Protein 3FN2 (pdb70)

Radius of gyration: 17.05 Å; Cα contacts (8 Å, |Δi|>4): 261; chains: 2; bounding box: 32×46×46 Å

Secondary structure (DSSP, 8-state):
---HHHHHHHHH--HHHHHHHHHHTTTS-HHHHHHHHSSTTT-EEEEE-TTS-B-S---S-STTEEEEEEE-S--TT--EEEEEEE---HHHH-/---HHHHHHHHH--HHHHHHHHHHTTTS-HHHHHHHHTTTTT-EEEEE-TTS-B-S---GGGGGEEEEEEE-S-STT--EEEEEEE---HHHH-

Nearest PDB structures (foldseek):
  3fn2-assembly1_A  TM=1.011E+00  e=6.584E-16  [Clostridium] symbiosum ATCC 14940
  4jgq-assembly1_B  TM=5.340E-01  e=1.815E-01  Bacillus subtilis subsp. subtilis str. 168
  4jgr-assembly1_A  TM=5.485E-01  e=2.622E-01  Bacillus subtilis subsp. subtilis str. 168
  4jgp-assembly1_B  TM=5.233E-01  e=2.182E-01  Bacillus subtilis subsp. subtilis str. 168
  7myl-assembly2_C  TM=6.053E-01  e=2.869E+00  Klebsiella pneumoniae

Solvent-accessible surface area: 10473 Å² total

CATH classification: 3.30.2200.10

Foldseek 3Di:
DPVVVVVVVVVVVCVVLVVCCVPCVVPDDPVRSCVVCVFPPVKDKWKAFQVRHTPDDDDDDCPQKDFPDKDAPPDPRRIIITIIGGNVCVVVVD/DPVVVVVVVVVVVCCVLVVVCVPCVVPDDPCGNCVVCVFPPVKDKFKAFQVRRTPDDDDPCCVQKDFDDKDAPPDPRRIIITIITGVVCVVVVD

B-factor: mean 33.2, std 9.63, range [13.3, 139.7]

Structure (mmCIF, N/CA/C/O backbone):
data_3FN2
#
_entry.id   3FN2
#
_cell.length_a   107.252
_cell.length_b   107.252
_cell.length_c   49.710
_cell.angle_alpha   90.000
_cell.angle_beta   90.000
_cell.angle_gamma   120.000
#
_symmetry.space_group_name_H-M   'H 3'
#
loop_
_entity.id
_entity.type
_entity.pdbx_description
1 polymer 'Putative sensor histidine kinase domain'
2 non-polymer 'POTASSIUM ION'
3 non-polymer 'PHOSPHATE ION'
4 non-polymer 1,2-ETHANEDIOL
5 water water
#
loop_
_atom_site.group_PDB
_atom_site.id
_atom_site.type_symbol
_atom_site.label_atom_id
_atom_site.label_alt_id
_atom_site.label_comp_id
_atom_site.label_asym_id
_atom_site.label_entity_id
_atom_site.label_seq_id
_atom_site.pdbx_PDB_ins_code
_atom_site.Cartn_x
_atom_site.Cartn_y
_atom_site.Cartn_z
_atom_site.occupancy
_atom_site.B_iso_or_equiv
_atom_site.auth_seq_id
_atom_site.auth_comp_id
_atom_site.auth_asym_id
_atom_site.auth_atom_id
_atom_site.pdbx_PDB_model_num
ATOM 1 N N . TYR A 1 6 ? 19.772 -16.156 25.120 1.00 39.93 43 TYR A N 1
ATOM 2 C CA . TYR A 1 6 ? 18.624 -15.493 25.844 1.00 39.23 43 TYR A CA 1
ATOM 3 C C . TYR A 1 6 ? 18.529 -16.057 27.282 1.00 38.03 43 TYR A C 1
ATOM 4 O O . TYR A 1 6 ? 18.829 -17.261 27.506 1.00 39.37 43 TYR A O 1
ATOM 13 N N . THR A 1 7 ? 18.148 -15.181 28.221 1.00 34.57 44 THR A N 1
ATOM 14 C CA . THR A 1 7 ? 18.028 -15.423 29.659 1.00 31.97 44 THR A CA 1
ATOM 15 C C . THR A 1 7 ? 16.862 -14.576 30.172 1.00 30.85 44 THR A C 1
ATOM 16 O O . THR A 1 7 ? 16.378 -13.663 29.464 1.00 29.92 44 THR A O 1
ATOM 28 N N . GLN A 1 9 ? 17.359 -12.238 32.468 1.00 25.66 46 GLN A N 1
ATOM 29 C CA . GLN A 1 9 ? 17.953 -10.901 32.498 1.00 24.96 46 G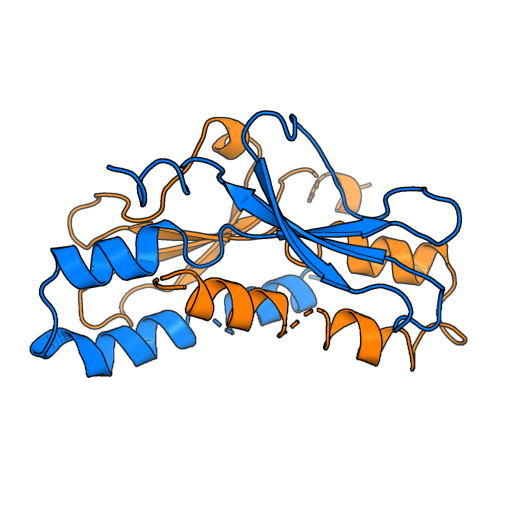LN A CA 1
ATOM 30 C C . GLN A 1 9 ? 17.764 -10.211 31.138 1.00 24.01 46 GLN A C 1
ATOM 31 O O . GLN A 1 9 ? 17.320 -9.082 31.033 1.00 24.14 46 GLN A O 1
ATOM 37 N N . ARG A 1 10 ? 18.068 -10.904 30.070 1.00 23.98 47 ARG A N 1
ATOM 38 C CA . ARG A 1 10 ? 17.878 -10.333 28.757 1.00 24.49 47 ARG A CA 1
ATOM 39 C C . ARG A 1 10 ? 16.433 -9.967 28.470 1.00 25.34 47 ARG A C 1
ATOM 40 O O . ARG A 1 10 ? 16.112 -8.896 27.870 1.00 25.41 47 ARG A O 1
ATOM 48 N N . ASP A 1 11 ? 15.534 -10.856 28.865 1.00 25.76 48 ASP A N 1
ATOM 49 C CA . ASP A 1 11 ? 14.121 -10.604 28.663 1.00 25.67 48 ASP A CA 1
ATOM 50 C C . ASP A 1 11 ? 13.677 -9.405 29.458 1.00 23.82 48 ASP A C 1
ATOM 51 O O . ASP A 1 11 ? 12.881 -8.613 28.976 1.00 22.72 48 ASP A O 1
ATOM 56 N N . ASN A 1 12 ? 14.126 -9.274 30.710 1.00 24.58 49 ASN A N 1
ATOM 57 C CA . ASN A 1 12 ? 13.825 -8.080 31.470 1.00 24.83 49 ASN A CA 1
ATOM 58 C C . ASN A 1 12 ? 14.324 -6.803 30.763 1.00 24.89 49 ASN A C 1
ATOM 59 O O . ASN A 1 12 ? 13.652 -5.776 30.775 1.00 26.05 49 ASN A O 1
ATOM 64 N N . GLN A 1 13 ? 15.534 -6.841 30.220 1.00 23.86 50 GLN A N 1
ATOM 65 C CA . GLN A 1 13 ? 16.104 -5.699 29.517 1.00 23.65 50 GLN A CA 1
ATOM 66 C C . GLN A 1 13 ? 15.223 -5.392 28.312 1.00 23.12 50 GLN A C 1
ATOM 67 O O . GLN A 1 13 ? 14.903 -4.224 28.025 1.00 23.46 50 GLN A O 1
ATOM 73 N N . LYS A 1 14 ? 14.812 -6.442 27.618 1.00 25.69 51 LYS A N 1
ATOM 74 C CA . LYS A 1 14 ? 13.946 -6.314 26.443 1.00 26.66 51 LYS A CA 1
ATOM 75 C C . LYS A 1 14 ? 12.622 -5.581 26.766 1.00 27.03 51 LYS A C 1
ATOM 76 O O . LYS A 1 14 ? 12.181 -4.722 26.006 1.00 26.03 51 LYS A O 1
ATOM 82 N N . THR A 1 15 ? 12.059 -5.886 27.940 1.00 27.02 52 THR A N 1
ATOM 83 C CA . THR A 1 15 ? 10.812 -5.277 28.407 1.00 27.74 52 THR A CA 1
ATOM 84 C C . THR A 1 15 ? 10.981 -3.791 28.663 1.00 27.20 52 THR A C 1
ATOM 85 O O . THR A 1 15 ? 10.153 -3.004 28.204 1.00 25.13 52 THR A O 1
ATOM 89 N N . LEU A 1 16 ? 12.057 -3.394 29.354 1.00 27.88 53 LEU A N 1
ATOM 90 C CA . LEU A 1 16 ? 12.375 -1.955 29.520 1.00 27.37 53 LEU A CA 1
ATOM 91 C C . LEU A 1 16 ? 12.615 -1.260 28.183 1.00 25.95 53 LEU A C 1
ATOM 92 O O . LEU A 1 16 ? 12.050 -0.205 27.888 1.00 26.53 53 LEU A O 1
ATOM 97 N N . ALA A 1 17 ? 13.418 -1.872 27.358 1.00 25.10 54 ALA A N 1
ATOM 98 C CA . ALA A 1 17 ? 13.634 -1.334 26.014 1.00 25.24 54 ALA A CA 1
ATOM 99 C C . ALA A 1 17 ? 12.344 -1.059 25.257 1.00 25.22 54 ALA A C 1
ATOM 100 O O . ALA A 1 17 ? 12.133 0.044 24.729 1.00 26.50 54 ALA A O 1
ATOM 102 N N . VAL A 1 18 ? 11.493 -2.059 25.132 1.00 26.73 55 VAL A N 1
ATOM 103 C CA . VAL A 1 18 ? 10.267 -1.944 24.338 1.00 27.80 55 VAL A CA 1
ATOM 104 C C . VAL A 1 18 ? 9.324 -0.852 24.929 1.00 28.53 55 VAL A C 1
ATOM 105 O O . VAL A 1 18 ? 8.774 -0.061 24.182 1.00 28.04 55 VAL A O 1
ATOM 109 N N . TYR A 1 19 ? 9.217 -0.786 26.255 1.00 27.87 56 TYR A N 1
ATOM 110 C CA . TYR A 1 19 ? 8.449 0.259 26.938 1.00 29.40 56 TYR A CA 1
ATOM 111 C C . TYR A 1 19 ? 8.885 1.645 26.465 1.00 28.00 56 TYR A C 1
ATOM 112 O O . TYR A 1 19 ? 8.041 2.452 26.097 1.00 27.52 56 TYR A O 1
ATOM 137 N N . PHE A 1 21 ? 10.822 2.388 23.696 1.00 26.28 58 PHE A N 1
ATOM 138 C CA . PHE A 1 21 ? 10.655 2.512 22.244 1.00 25.62 58 PHE A CA 1
ATOM 139 C C . PHE A 1 21 ? 9.209 2.898 21.933 1.00 26.64 58 PHE A C 1
ATOM 140 O O . PHE A 1 21 ? 8.928 3.793 21.144 1.00 25.52 58 PHE A O 1
ATOM 148 N N . GLU A 1 22 ? 8.276 2.222 22.585 1.00 27.52 59 GLU A N 1
ATOM 149 C CA . GLU A 1 22 ? 6.859 2.482 22.331 1.00 27.97 59 GLU A CA 1
ATOM 150 C C . GLU A 1 22 ? 6.455 3.888 22.808 1.00 26.58 59 GLU A C 1
ATOM 151 O O . GLU A 1 22 ? 5.671 4.570 22.178 1.00 25.53 59 GLU A O 1
ATOM 157 N N . GLU A 1 23 ? 6.970 4.302 23.952 1.00 26.97 60 GLU A N 1
ATOM 158 C CA . GLU A 1 23 ? 6.638 5.618 24.477 1.00 27.78 60 GLU A CA 1
ATOM 159 C C . GLU A 1 23 ? 7.146 6.703 23.537 1.00 26.29 60 GLU A C 1
ATOM 160 O O . GLU A 1 23 ? 6.409 7.613 23.161 1.00 26.57 60 GLU A O 1
ATOM 166 N N . ILE A 1 24 ? 8.385 6.573 23.094 1.00 24.85 61 ILE A N 1
ATOM 167 C CA . ILE A 1 24 ? 9.001 7.598 22.278 1.00 24.92 61 ILE A CA 1
ATOM 168 C C . ILE A 1 24 ? 8.218 7.708 20.972 1.00 24.15 61 ILE A C 1
ATOM 169 O O . ILE A 1 24 ? 7.850 8.793 20.556 1.00 23.51 61 ILE A O 1
ATOM 174 N N . ASN A 1 25 ? 7.961 6.571 20.337 1.00 24.21 62 ASN A N 1
ATOM 175 C CA . ASN A 1 25 ? 7.315 6.587 19.021 1.00 25.12 62 ASN A CA 1
ATOM 176 C C . ASN A 1 25 ? 5.878 7.106 19.078 1.00 25.26 62 ASN A C 1
ATOM 177 O O . ASN A 1 25 ? 5.440 7.816 18.182 1.00 23.98 62 ASN A O 1
ATOM 182 N N . ARG A 1 26 ? 5.163 6.771 20.144 1.00 25.83 63 ARG A N 1
ATOM 183 C CA . ARG A 1 26 ? 3.773 7.196 20.293 1.00 26.83 63 ARG A CA 1
ATOM 184 C C . ARG A 1 26 ? 3.723 8.718 20.492 1.00 26.61 63 ARG A C 1
ATOM 185 O O . ARG A 1 26 ? 2.929 9.405 19.884 1.00 26.89 63 ARG A O 1
ATOM 193 N N . ASP A 1 27 ? 4.554 9.225 21.381 1.00 26.40 64 ASP A N 1
ATOM 194 C CA . ASP A 1 27 ? 4.628 10.644 21.661 1.00 26.95 64 ASP A CA 1
ATOM 195 C C . ASP A 1 27 ? 4.963 11.453 20.417 1.00 27.25 64 ASP A C 1
ATOM 196 O O . ASP A 1 27 ? 4.354 12.496 20.135 1.00 25.57 64 ASP A O 1
ATOM 201 N N . VAL A 1 28 ? 5.967 10.990 19.694 1.00 27.44 65 VAL A N 1
ATOM 202 C CA . VAL A 1 28 ? 6.384 11.682 18.495 1.00 28.61 65 VAL A CA 1
ATOM 203 C C . VAL A 1 28 ? 5.242 11.680 17.508 1.00 29.48 65 VAL A C 1
ATOM 204 O O . VAL A 1 28 ? 5.003 12.687 16.845 1.00 29.34 65 VAL A O 1
ATOM 208 N N . GLU A 1 29 ?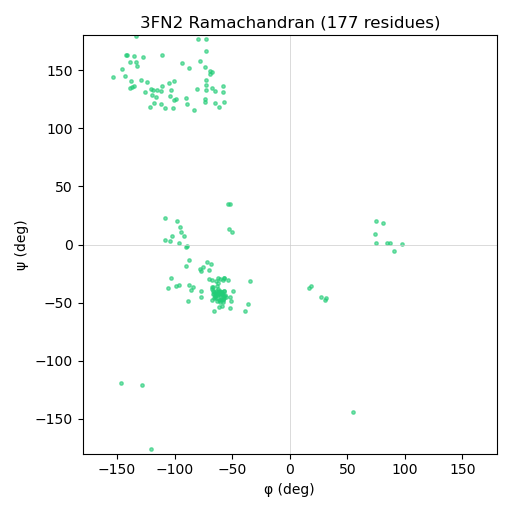 4.501 10.581 17.441 1.00 30.54 66 GLU A N 1
ATOM 209 C CA . GLU A 1 29 ? 3.374 10.544 16.518 1.00 32.57 66 GLU A CA 1
ATOM 210 C C . GLU A 1 29 ? 2.326 11.656 16.796 1.00 32.52 66 GLU A C 1
ATOM 211 O O . GLU A 1 29 ? 1.813 12.272 15.881 1.00 32.15 66 GLU A O 1
ATOM 217 N N . TYR A 1 30 ? 2.047 11.911 18.072 1.00 33.12 67 TYR A N 1
ATOM 218 C CA . TYR A 1 30 ? 1.092 12.934 18.491 1.00 33.57 67 TYR A CA 1
ATOM 219 C C . TYR A 1 30 ? 1.622 14.349 18.578 1.00 34.33 67 TYR A C 1
ATOM 220 O O . TYR A 1 30 ? 0.897 15.281 18.311 1.00 34.49 67 TYR A O 1
ATOM 229 N N . LEU A 1 31 ? 2.859 14.521 19.007 1.00 35.30 68 LEU A N 1
ATOM 230 C CA . LEU A 1 31 ? 3.390 15.858 19.219 1.00 36.41 68 LEU A CA 1
ATOM 231 C C . LEU A 1 31 ? 4.078 16.475 17.986 1.00 38.08 68 LEU A C 1
ATOM 232 O O . LEU A 1 31 ? 4.241 17.705 17.914 1.00 38.49 68 LEU A O 1
ATOM 237 N N . SER A 1 32 ? 4.444 15.621 17.028 1.00 39.37 69 SER A N 1
ATOM 238 C CA . SER A 1 32 ? 5.170 16.014 15.817 1.00 40.74 69 SER A CA 1
ATOM 239 C C . SER A 1 32 ? 4.698 17.344 15.245 1.00 41.39 69 SER A C 1
ATOM 240 O O . SER A 1 32 ? 5.489 18.283 15.084 1.00 42.08 69 SER A O 1
ATOM 243 N N . GLY A 1 33 ? 3.407 17.422 14.951 1.00 41.76 70 GLY A N 1
ATOM 244 C CA . GLY A 1 33 ? 2.836 18.634 14.383 1.00 42.60 70 GLY A CA 1
ATOM 245 C C . GLY A 1 33 ? 2.938 19.868 15.270 1.00 43.04 70 GLY A C 1
ATOM 246 O O . GLY A 1 33 ? 3.296 20.954 14.809 1.00 42.73 70 GLY A O 1
ATOM 247 N N . ARG A 1 34 ? 2.647 19.688 16.553 1.00 43.56 71 ARG A N 1
ATOM 248 C CA . ARG A 1 34 ? 2.431 20.808 17.457 1.00 44.09 71 ARG A CA 1
ATOM 249 C C . ARG A 1 34 ? 3.747 21.449 17.869 1.00 43.62 71 ARG A C 1
ATOM 250 O O . ARG A 1 34 ? 3.866 22.676 17.860 1.00 43.90 71 ARG A O 1
ATOM 258 N N . LEU A 1 35 ? 4.727 20.619 18.224 1.00 42.54 72 LEU A N 1
ATOM 259 C CA . LEU A 1 35 ? 6.021 21.103 18.699 1.00 41.80 72 LEU A CA 1
ATOM 260 C C . LEU A 1 35 ? 7.020 21.203 17.535 1.00 41.06 72 LEU A C 1
ATOM 261 O O . LEU A 1 35 ? 6.875 20.525 16.513 1.00 40.61 72 LEU A O 1
ATOM 266 N N . SER A 1 36 ? 8.028 22.055 17.689 1.00 40.30 73 SER A N 1
ATOM 267 C CA . SER A 1 36 ? 9.125 22.102 16.729 1.00 40.03 73 SER A CA 1
ATOM 268 C C . SER A 1 36 ? 10.086 20.935 16.987 1.00 40.45 73 SER A C 1
ATOM 269 O O . SER A 1 36 ? 10.140 20.362 18.095 1.00 38.11 73 SER A O 1
ATOM 272 N N . GLU A 1 37 ? 10.850 20.581 15.957 1.00 40.63 74 GLU A N 1
ATOM 273 C CA . GLU A 1 37 ? 11.871 19.544 16.108 1.00 41.02 74 GLU A CA 1
ATOM 274 C C . GLU A 1 37 ? 12.786 19.855 17.299 1.00 40.50 74 GLU A C 1
ATOM 275 O O . GLU A 1 37 ? 13.052 18.972 18.111 1.00 40.24 74 GLU A O 1
ATOM 281 N N . LYS A 1 38 ? 13.231 21.109 17.424 1.00 40.15 75 LYS A N 1
ATOM 282 C CA . LYS A 1 38 ? 14.091 21.481 18.556 1.00 39.87 75 LYS A CA 1
ATOM 283 C C . LYS A 1 38 ? 13.402 21.207 19.909 1.00 38.72 75 LYS A C 1
ATOM 284 O O . LYS A 1 38 ? 14.039 20.685 20.843 1.00 37.96 75 LYS A O 1
ATOM 290 N N . GLU A 1 39 ? 12.109 21.551 19.995 1.00 37.44 76 GLU A N 1
ATOM 291 C CA . GLU A 1 39 ? 11.315 21.300 21.204 1.00 36.91 76 GLU A CA 1
ATOM 292 C C . GLU A 1 39 ? 11.227 19.812 21.574 1.00 35.57 76 GLU A C 1
ATOM 293 O O . GLU A 1 39 ? 11.378 19.476 22.743 1.00 34.70 76 GLU A O 1
ATOM 299 N N . LEU A 1 40 ? 10.943 18.957 20.587 1.00 34.60 77 LEU A N 1
ATOM 300 C CA . LEU A 1 40 ? 10.913 17.504 20.784 1.00 34.95 77 LEU A CA 1
ATOM 301 C C . LEU A 1 40 ? 12.309 16.953 21.097 1.00 34.19 77 LEU A C 1
ATOM 302 O O . LEU A 1 40 ? 12.450 16.109 21.954 1.00 34.55 77 LEU A O 1
ATOM 307 N N . LYS A 1 41 ? 13.332 17.425 20.384 1.00 33.84 78 LYS A N 1
ATOM 308 C CA . LYS A 1 41 ? 14.694 17.024 20.687 1.00 33.77 78 LYS A CA 1
ATOM 309 C C . LYS A 1 41 ? 15.038 17.372 22.125 1.00 33.12 78 LYS A C 1
ATOM 310 O O . LYS A 1 41 ? 15.563 16.540 22.857 1.00 33.01 78 LYS A O 1
ATOM 316 N N . ASP A 1 42 ? 14.727 18.597 22.524 1.00 32.36 79 ASP A N 1
ATOM 317 C CA . ASP A 1 42 ? 14.954 19.041 23.898 1.00 32.74 79 ASP A CA 1
ATOM 318 C C . ASP A 1 42 ? 14.232 18.117 24.871 1.00 31.07 79 ASP A C 1
ATOM 319 O O . ASP A 1 42 ? 14.800 17.723 25.905 1.00 31.36 79 ASP A O 1
ATOM 324 N N . LYS A 1 43 ? 12.977 17.786 24.545 1.00 30.30 80 LYS A N 1
ATOM 325 C CA . LYS A 1 43 ? 12.159 16.897 25.395 1.00 29.28 80 LYS A CA 1
ATOM 326 C C . LYS A 1 43 ? 12.861 15.535 25.608 1.00 28.67 80 LYS A C 1
ATOM 327 O O . LYS A 1 43 ? 12.852 14.999 26.721 1.00 27.41 80 LYS A O 1
ATOM 333 N N . TYR A 1 44 ? 13.487 15.022 24.551 1.00 27.74 81 TYR A N 1
ATOM 334 C CA . TYR A 1 44 ? 14.086 13.666 24.566 1.00 27.80 81 TYR A CA 1
ATOM 335 C C . TYR A 1 44 ? 15.599 13.622 24.881 1.00 28.10 81 TYR A C 1
ATOM 336 O O . TYR A 1 44 ? 16.172 12.534 24.950 1.00 28.90 81 TYR A O 1
ATOM 345 N N . ARG A 1 45 ? 16.221 14.781 25.137 1.00 27.41 82 ARG A N 1
ATOM 346 C CA . ARG A 1 45 ? 17.662 14.845 25.375 1.00 27.63 82 ARG A CA 1
ATOM 347 C C . ARG A 1 45 ? 18.131 13.922 26.498 1.00 27.25 82 ARG A C 1
ATOM 348 O O . ARG A 1 45 ? 19.164 13.268 26.381 1.00 25.53 82 ARG A O 1
ATOM 356 N N . TYR A 1 46 ? 17.392 13.945 27.599 1.00 27.33 83 TYR A N 1
ATOM 357 C CA . TYR A 1 46 ? 17.718 13.138 28.738 1.00 27.94 83 TYR A CA 1
ATOM 358 C C . TYR A 1 46 ? 16.761 11.968 28.965 1.00 27.54 83 TYR A C 1
ATOM 359 O O . TYR A 1 46 ? 16.915 11.264 29.981 1.00 28.07 83 TYR A O 1
ATOM 368 N N . TYR A 1 47 ? 15.799 11.766 28.062 1.00 26.51 84 TYR A N 1
ATOM 369 C CA . TYR A 1 47 ? 14.771 10.765 28.261 1.00 26.96 84 TYR A CA 1
ATOM 370 C C . TYR A 1 47 ? 15.435 9.388 28.363 1.00 26.60 84 TYR A C 1
ATOM 371 O O . TYR A 1 47 ? 16.119 8.995 27.429 1.00 26.63 84 TYR A O 1
ATOM 380 N N . GLY A 1 48 ? 15.275 8.728 29.506 1.00 27.26 85 GLY A N 1
ATOM 381 C CA . GLY A 1 48 ? 15.798 7.335 29.735 1.00 27.99 85 GLY A CA 1
ATOM 382 C C . GLY A 1 48 ? 17.247 7.243 30.176 1.00 27.49 85 GLY A C 1
ATOM 383 O O . GLY A 1 48 ? 17.773 6.153 30.343 1.00 27.87 85 GLY A O 1
ATOM 384 N N . ARG A 1 49 ? 17.915 8.388 30.343 1.00 27.28 86 ARG A N 1
ATOM 385 C CA . ARG A 1 49 ? 19.252 8.410 30.860 1.00 27.86 86 ARG A CA 1
ATOM 386 C C . ARG A 1 49 ? 19.291 8.204 32.385 1.00 27.05 86 ARG A C 1
ATOM 387 O O . ARG A 1 49 ? 20.324 7.832 32.912 1.00 25.88 86 ARG A O 1
ATOM 395 N N . GLY A 1 50 ? 18.205 8.490 33.079 1.00 25.24 87 GLY A N 1
ATOM 396 C CA . GLY A 1 50 ? 18.195 8.239 34.525 1.00 25.54 87 GLY A CA 1
ATOM 397 C C . GLY A 1 50 ? 18.246 6.752 34.866 1.00 25.55 87 GLY A C 1
ATOM 398 O O . GLY A 1 50 ? 17.673 5.949 34.156 1.00 25.08 87 GLY A O 1
ATOM 399 N N . TYR A 1 51 ? 18.867 6.367 35.991 1.00 25.03 88 TYR A N 1
ATOM 400 C CA . TYR A 1 51 ? 18.973 4.975 36.316 1.00 24.34 88 TYR A CA 1
ATOM 401 C C . TYR A 1 51 ? 18.782 4.894 37.811 1.00 24.58 88 TYR A C 1
ATOM 402 O O . TYR A 1 51 ? 18.885 5.910 38.468 1.00 22.27 88 TYR A O 1
ATOM 411 N N . VAL A 1 52 ? 18.487 3.699 38.289 1.00 24.95 89 VAL A N 1
ATOM 412 C CA . VAL A 1 52 ? 18.321 3.455 39.714 1.00 26.77 89 VAL A CA 1
ATOM 413 C C . VAL A 1 52 ? 19.571 2.827 40.297 1.00 27.58 89 VAL A C 1
ATOM 414 O O . VAL A 1 52 ? 20.193 1.887 39.706 1.00 28.40 89 VAL A O 1
ATOM 418 N N . ARG A 1 53 ? 19.889 3.285 41.499 1.00 27.25 90 ARG A N 1
ATOM 419 C CA . ARG A 1 53 ? 20.853 2.672 42.281 1.00 27.87 90 ARG A CA 1
ATOM 420 C C . ARG A 1 53 ? 20.122 2.060 43.453 1.00 27.74 90 ARG A C 1
ATOM 421 O O . ARG A 1 53 ? 19.480 2.765 44.225 1.00 25.56 90 ARG A O 1
ATOM 429 N N . ILE A 1 54 ? 20.267 0.747 43.577 1.00 27.29 91 ILE A N 1
ATOM 430 C CA . ILE A 1 54 ? 19.638 -0.006 44.621 1.00 27.98 91 ILE A CA 1
ATOM 431 C C . ILE A 1 54 ? 20.681 -0.357 45.675 1.00 27.62 91 ILE A C 1
ATOM 432 O O . ILE A 1 54 ? 21.715 -0.949 45.358 1.00 26.66 91 ILE A O 1
ATOM 437 N N . THR A 1 55 ? 20.357 -0.034 46.921 1.00 28.23 92 THR A N 1
ATOM 438 C CA . THR A 1 55 ? 21.196 -0.302 48.086 1.00 30.55 92 THR A CA 1
ATOM 439 C C . THR A 1 55 ? 20.427 -1.184 49.053 1.00 30.95 92 THR A C 1
ATOM 440 O O . THR A 1 55 ? 19.260 -0.919 49.326 1.00 30.39 92 THR A O 1
ATOM 444 N N . ASP A 1 56 ? 21.062 -2.238 49.580 1.00 32.86 93 ASP A N 1
ATOM 445 C CA . ASP A 1 56 ? 20.352 -3.129 50.505 1.00 33.62 93 ASP A CA 1
ATOM 446 C C . ASP A 1 56 ? 20.335 -2.482 51.880 1.00 34.44 93 ASP A C 1
ATOM 447 O O . ASP A 1 56 ? 20.915 -1.423 52.050 1.00 33.90 93 ASP A O 1
ATOM 452 N N . LYS A 1 57 ? 19.675 -3.112 52.847 1.00 35.96 94 LYS A N 1
ATOM 453 C CA . LYS A 1 57 ? 19.479 -2.501 54.159 1.00 36.90 94 LYS A CA 1
ATOM 454 C C . LYS A 1 57 ? 20.771 -2.370 54.940 1.00 37.94 94 LYS A C 1
ATOM 455 O O . LYS A 1 57 ? 20.814 -1.648 55.954 1.00 38.23 94 LYS A O 1
ATOM 461 N N . ASP A 1 58 ? 21.801 -3.108 54.521 1.00 38.31 95 ASP A N 1
ATOM 462 C CA . ASP A 1 58 ? 23.112 -3.014 55.150 1.00 38.84 95 ASP A CA 1
ATOM 463 C C . ASP A 1 58 ? 24.058 -2.094 54.370 1.00 38.59 95 ASP A C 1
ATOM 464 O O . ASP A 1 58 ? 25.274 -2.167 54.528 1.00 39.01 95 ASP A O 1
ATOM 469 N N . GLY A 1 59 ? 23.500 -1.217 53.535 1.00 38.15 96 GLY A N 1
ATOM 470 C CA . GLY A 1 59 ? 24.306 -0.245 52.797 1.00 37.66 96 GLY A CA 1
ATOM 471 C C . GLY A 1 59 ? 25.132 -0.774 51.631 1.00 37.07 96 GLY A C 1
ATOM 472 O O . GLY A 1 59 ? 25.925 -0.028 51.042 1.00 36.87 96 GLY A O 1
ATOM 473 N N . GLN A 1 60 ? 24.927 -2.033 51.251 1.00 36.56 97 GLN A N 1
ATOM 474 C CA . GLN A 1 60 ? 25.687 -2.610 50.143 1.00 36.14 97 GLN A CA 1
ATOM 475 C C . GLN A 1 60 ? 24.951 -2.384 48.817 1.00 35.11 97 GLN A C 1
ATOM 476 O O . GLN A 1 60 ? 23.793 -2.741 48.694 1.00 34.23 97 GLN A O 1
ATOM 482 N N . VAL A 1 61 ? 25.625 -1.790 47.838 1.00 33.95 98 VAL A N 1
ATOM 483 C CA . VAL A 1 61 ? 24.996 -1.464 46.554 1.00 32.94 98 VAL A CA 1
ATOM 484 C C . VAL A 1 61 ? 24.765 -2.738 45.710 1.00 33.28 98 VAL A C 1
ATOM 485 O O . VAL A 1 61 ? 25.633 -3.587 45.583 1.00 32.83 98 VAL A O 1
ATOM 489 N N . ILE A 1 62 ? 23.565 -2.873 45.168 1.00 33.11 99 ILE A N 1
AT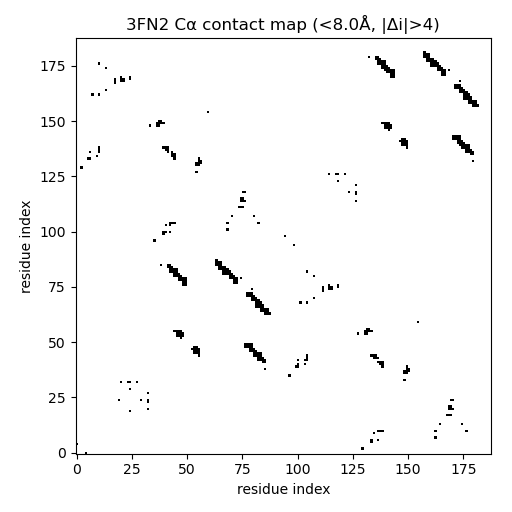OM 490 C CA . ILE A 1 62 ? 23.139 -4.069 44.435 1.00 32.90 99 ILE A CA 1
ATOM 491 C C . ILE A 1 62 ? 23.341 -3.830 42.947 1.00 32.80 99 ILE A C 1
ATOM 492 O O . ILE A 1 62 ? 23.713 -4.741 42.174 1.00 33.11 99 ILE A O 1
ATOM 497 N N . THR A 1 63 ? 23.121 -2.589 42.546 1.00 31.84 100 THR A N 1
ATOM 498 C CA . THR A 1 63 ? 23.189 -2.209 41.158 1.00 32.41 100 THR A CA 1
ATOM 499 C C . THR A 1 63 ? 24.655 -2.206 40.785 1.00 33.06 100 THR A C 1
ATOM 500 O O . THR A 1 63 ? 25.490 -1.747 41.561 1.00 31.85 100 THR A O 1
ATOM 504 N N . TYR A 1 64 ? 24.937 -2.665 39.569 1.00 32.89 101 TYR A N 1
ATOM 505 C CA . TYR A 1 64 ? 26.213 -2.462 38.986 1.00 33.97 101 TYR A CA 1
ATOM 506 C C . TYR A 1 64 ? 26.505 -0.947 38.919 1.00 35.17 101 TYR A C 1
ATOM 507 O O . TYR A 1 64 ? 25.682 -0.146 38.491 1.00 36.13 101 TYR A O 1
ATOM 516 N N . GLU A 1 65 ? 27.722 -0.599 39.284 1.00 36.84 102 GLU A N 1
ATOM 517 C CA . GLU A 1 65 ? 28.202 0.768 39.153 1.00 37.90 102 GLU A CA 1
ATOM 518 C C . GLU A 1 65 ? 29.639 0.700 38.656 1.00 37.64 102 GLU A C 1
ATOM 519 O O . GLU A 1 65 ? 30.436 -0.147 39.089 1.00 37.18 102 GLU A O 1
ATOM 525 N N . ASP A 1 66 ? 29.898 1.547 37.678 1.00 36.68 103 ASP A N 1
ATOM 526 C CA . ASP A 1 66 ? 31.220 1.801 37.190 1.00 36.73 103 ASP A CA 1
ATOM 527 C C . ASP A 1 66 ? 31.355 3.338 37.082 1.00 35.01 103 ASP A C 1
ATOM 528 O O . ASP A 1 66 ? 30.422 4.060 37.344 1.00 35.02 103 ASP A O 1
ATOM 533 N N . GLY A 1 67 ? 32.494 3.828 36.667 1.00 34.07 104 GLY A N 1
ATOM 534 C CA . GLY A 1 67 ? 32.693 5.275 36.614 1.00 32.71 104 GLY A CA 1
ATOM 535 C C . GLY A 1 67 ? 32.434 5.954 37.951 1.00 31.12 104 GLY A C 1
ATOM 536 O O . GLY A 1 67 ? 32.768 5.418 39.020 1.00 32.52 104 GLY A O 1
ATOM 537 N N . SER A 1 68 ? 31.874 7.150 37.902 1.00 28.78 105 SER A N 1
ATOM 538 C CA . SER A 1 68 ? 31.779 7.973 39.092 1.00 25.58 105 SER A CA 1
ATOM 539 C C . SER A 1 68 ? 30.428 8.633 39.112 1.00 23.69 105 SER A C 1
ATOM 540 O O . SER A 1 68 ? 29.784 8.759 38.104 1.00 24.23 105 SER A O 1
ATOM 543 N N . VAL A 1 69 ? 29.966 9.032 40.280 1.00 22.90 106 VAL A N 1
ATOM 544 C CA . VAL A 1 69 ? 28.793 9.884 40.387 1.00 21.74 106 VAL A CA 1
ATOM 545 C C . VAL A 1 69 ? 29.102 11.404 40.475 1.00 21.55 106 VAL A C 1
ATOM 546 O O . VAL A 1 69 ? 28.208 12.205 40.764 1.00 20.14 106 VAL A O 1
ATOM 550 N N . GLN A 1 70 ? 30.361 11.780 40.216 1.00 20.24 107 GLN A N 1
ATOM 551 C CA . GLN A 1 70 ? 30.816 13.158 40.072 1.00 21.71 107 GLN A CA 1
ATOM 552 C C . GLN A 1 70 ? 29.845 14.105 39.407 1.00 20.92 107 GLN A C 1
ATOM 553 O O . GLN A 1 70 ? 29.640 15.228 39.849 1.00 20.02 107 GLN A O 1
ATOM 559 N N . ASP A 1 71 ? 29.378 13.672 38.260 1.00 23.02 108 ASP A N 1
ATOM 560 C CA . ASP A 1 71 ? 28.515 14.474 37.410 1.00 24.54 108 ASP A CA 1
ATOM 561 C C . ASP A 1 71 ? 27.061 13.974 37.398 1.00 26.03 108 ASP A C 1
ATOM 562 O O . ASP A 1 71 ? 26.322 14.223 36.426 1.00 27.18 108 ASP A O 1
ATOM 567 N N . LYS A 1 72 ? 26.669 13.247 38.454 1.00 26.39 109 LYS A N 1
ATOM 568 C CA . LYS A 1 72 ? 25.273 12.765 38.626 1.00 25.67 109 LYS A CA 1
ATOM 569 C C . LYS A 1 72 ? 24.638 13.506 39.797 1.00 26.03 109 LYS A C 1
ATOM 570 O O . LYS A 1 72 ? 25.325 14.122 40.608 1.00 25.17 109 LYS A O 1
ATOM 576 N N . THR A 1 73 ? 23.314 13.454 39.871 1.00 25.76 110 THR A N 1
ATOM 577 C CA . THR A 1 73 ? 22.574 14.001 41.003 1.00 26.58 110 THR A CA 1
ATOM 578 C C . THR A 1 73 ? 21.395 13.055 41.247 1.00 26.37 110 THR A C 1
ATOM 579 O O . THR A 1 73 ? 20.869 12.464 40.284 1.00 25.39 110 THR A O 1
ATOM 583 N N . VAL A 1 74 ? 21.025 12.875 42.515 1.00 25.77 111 VAL A N 1
ATOM 584 C CA . VAL A 1 74 ? 19.913 12.020 42.902 1.00 26.18 111 VAL A CA 1
ATOM 585 C C . VAL A 1 74 ? 18.673 12.906 42.731 1.00 26.44 111 VAL A C 1
ATOM 586 O O . VAL A 1 74 ? 18.552 13.952 43.355 1.00 25.74 111 VAL A O 1
ATOM 590 N N . PHE A 1 75 ? 17.802 12.526 41.823 1.00 26.66 112 PHE A N 1
ATOM 591 C CA . PHE A 1 75 ? 16.588 13.264 41.540 1.00 27.83 112 PHE A CA 1
ATOM 592 C C . PHE A 1 75 ? 15.399 12.854 42.451 1.00 29.03 112 PHE A C 1
ATOM 593 O O . PHE A 1 75 ? 14.617 13.701 42.891 1.00 28.64 112 PHE A O 1
ATOM 601 N N . LEU A 1 76 ? 15.344 11.570 42.801 1.00 29.22 113 LEU A N 1
ATOM 602 C CA . LEU A 1 76 ? 14.243 10.977 43.568 1.00 29.16 113 LEU A CA 1
ATOM 603 C C . LEU A 1 76 ? 14.750 9.771 44.323 1.00 28.98 113 LEU A C 1
ATOM 604 O O . LEU A 1 76 ? 15.603 9.036 43.803 1.00 27.54 113 LEU A O 1
ATOM 609 N N . THR A 1 77 ? 14.215 9.567 45.525 1.00 29.01 114 THR A N 1
ATOM 610 C CA . THR A 1 77 ? 14.563 8.466 46.402 1.00 31.56 114 THR A CA 1
ATOM 611 C C . THR A 1 77 ? 13.292 7.736 46.878 1.00 32.75 114 THR A C 1
ATOM 612 O O . THR A 1 77 ? 12.260 8.351 47.111 1.00 33.79 114 THR A O 1
ATOM 616 N N . ASN A 1 78 ? 13.365 6.415 46.975 1.00 32.61 115 ASN A N 1
ATOM 617 C CA . ASN A 1 78 ? 12.334 5.635 47.626 1.00 33.23 115 ASN A CA 1
ATOM 618 C C . ASN A 1 78 ? 12.970 4.856 48.772 1.00 33.84 115 ASN A C 1
ATOM 619 O O . ASN A 1 78 ? 13.872 4.026 48.537 1.00 32.93 115 ASN A O 1
ATOM 624 N N . GLU A 1 79 ? 12.517 5.120 49.996 1.00 35.00 116 GLU A N 1
ATOM 625 C CA . GLU A 1 79 ? 12.958 4.354 51.179 1.00 36.44 116 GLU A CA 1
ATOM 626 C C . GLU A 1 79 ? 11.763 3.979 52.023 1.00 36.58 116 GLU A C 1
ATOM 627 O O . GLU A 1 79 ? 10.727 4.637 51.948 1.00 36.61 116 GLU A O 1
ATOM 633 N N . GLY A 1 80 ? 11.920 2.931 52.834 1.00 36.81 117 GLY A N 1
ATOM 634 C CA . GLY A 1 80 ? 10.859 2.470 53.739 1.00 37.00 117 GLY A CA 1
ATOM 635 C C . GLY A 1 80 ? 9.706 1.721 53.090 1.00 36.99 117 GLY A C 1
ATOM 636 O O . GLY A 1 80 ? 8.782 1.320 53.769 1.00 37.68 117 GLY A O 1
ATOM 637 N N . ALA A 1 81 ? 9.756 1.522 51.778 1.00 36.82 118 ALA A N 1
ATOM 638 C CA . ALA A 1 81 ? 8.681 0.866 51.047 1.00 36.74 118 ALA A CA 1
ATOM 639 C C . ALA A 1 81 ? 9.050 -0.581 50.696 1.00 36.50 118 ALA A C 1
ATOM 640 O O . ALA A 1 81 ? 8.180 -1.425 50.577 1.00 36.99 118 ALA A O 1
ATOM 642 N N . ASN A 1 82 ? 10.335 -0.861 50.524 1.00 35.65 119 ASN A N 1
ATOM 643 C CA . ASN A 1 82 ? 10.766 -2.146 49.999 1.00 35.29 119 ASN A CA 1
ATOM 644 C C . ASN A 1 82 ? 10.779 -3.226 51.068 1.00 34.80 119 ASN A C 1
ATOM 645 O O . ASN A 1 82 ? 11.272 -3.009 52.175 1.00 35.40 119 ASN A O 1
ATOM 650 N N . LYS A 1 83 ? 10.237 -4.391 50.737 1.00 34.42 120 LYS A N 1
ATOM 651 C CA . LYS A 1 83 ? 10.128 -5.507 51.688 1.00 34.28 120 LYS A CA 1
ATOM 652 C C . LYS A 1 83 ? 11.478 -6.002 52.234 1.00 33.59 120 LYS A C 1
ATOM 653 O O . LYS A 1 83 ? 11.542 -6.503 53.360 1.00 33.29 120 LYS A O 1
ATOM 659 N N . LEU A 1 84 ? 12.539 -5.879 51.442 1.00 32.22 121 LEU A N 1
ATOM 660 C CA . LEU A 1 84 ? 13.859 -6.312 51.856 1.00 32.38 121 LEU A CA 1
ATOM 661 C C . LEU A 1 84 ? 14.643 -5.211 52.581 1.00 31.76 121 LEU A C 1
ATOM 662 O O . LEU A 1 84 ? 15.736 -5.459 53.068 1.00 32.24 121 LEU A O 1
ATOM 667 N N . GLY A 1 85 ? 14.045 -4.029 52.707 1.00 30.61 122 GLY A N 1
ATOM 668 C CA . GLY A 1 85 ? 14.710 -2.879 53.274 1.00 29.72 122 GLY A CA 1
ATOM 669 C C . GLY A 1 85 ? 15.599 -2.193 52.265 1.00 29.04 122 GLY A C 1
ATOM 670 O O . GLY A 1 85 ? 16.482 -1.435 52.627 1.00 29.55 122 GLY A O 1
ATOM 671 N N . TRP A 1 86 ? 15.386 -2.456 50.981 1.00 27.46 123 TRP A N 1
ATOM 672 C CA . TRP A 1 86 ? 16.189 -1.788 49.994 1.00 26.50 123 TRP A CA 1
ATOM 673 C C . TRP A 1 86 ? 15.873 -0.295 49.912 1.00 26.11 123 TRP A C 1
ATOM 674 O O . TRP A 1 86 ? 14.734 0.128 50.093 1.00 24.55 123 TRP A O 1
ATOM 685 N N . LYS A 1 87 ? 16.907 0.497 49.617 1.00 26.25 124 LYS A N 1
ATOM 686 C CA . LYS A 1 87 ? 16.737 1.895 49.288 1.00 26.39 124 LYS A CA 1
ATOM 687 C C . LYS A 1 87 ? 16.931 2.020 47.806 1.00 25.88 124 LYS A C 1
ATOM 688 O O . LYS A 1 87 ? 17.864 1.443 47.249 1.00 26.82 124 LYS A O 1
ATOM 694 N N . LEU A 1 88 ? 16.101 2.825 47.182 1.00 25.86 125 LEU A N 1
ATOM 695 C CA . LEU A 1 88 ? 16.190 3.075 45.762 1.00 25.36 125 LEU A CA 1
ATOM 696 C C . LEU A 1 88 ? 16.432 4.549 45.480 1.00 26.40 125 LEU A C 1
ATOM 697 O O . LEU A 1 88 ? 15.707 5.429 46.010 1.00 24.78 125 LEU A O 1
ATOM 702 N N . GLU A 1 89 ? 17.455 4.838 44.661 1.00 25.84 126 GLU A N 1
ATOM 703 C CA . GLU A 1 89 ? 17.737 6.218 44.259 1.00 26.34 126 GLU A CA 1
ATOM 704 C C . GLU A 1 89 ? 17.742 6.310 42.748 1.00 26.14 126 GLU A C 1
ATOM 705 O O . GLU A 1 89 ? 18.231 5.439 42.086 1.00 27.31 126 GLU A O 1
ATOM 711 N N . PHE A 1 90 ? 17.187 7.379 42.227 1.00 25.18 127 PHE A N 1
ATOM 712 C CA . PHE A 1 90 ? 17.124 7.605 40.802 1.00 24.36 127 PHE A CA 1
ATOM 713 C C . PHE A 1 90 ? 18.114 8.733 40.490 1.00 24.80 127 PHE A C 1
ATOM 714 O O . PHE A 1 90 ? 17.948 9.871 40.967 1.00 25.71 127 PHE A O 1
ATOM 722 N N . LEU A 1 91 ? 19.129 8.420 39.682 1.00 24.72 128 LEU A N 1
ATOM 723 C CA . LEU A 1 91 ? 20.257 9.333 39.386 1.00 25.40 128 LEU A CA 1
ATOM 724 C C . LEU A 1 91 ? 20.179 9.796 37.947 1.00 26.00 128 LEU A C 1
ATOM 725 O O . LEU A 1 91 ? 19.926 9.013 37.058 1.00 25.55 128 LEU A O 1
ATOM 730 N N . ILE A 1 92 ? 20.409 11.068 37.733 1.00 26.48 129 ILE A N 1
ATOM 731 C CA . ILE A 1 92 ? 20.389 11.646 36.405 1.00 27.90 129 ILE A CA 1
ATOM 732 C C . ILE A 1 92 ? 21.610 12.559 36.259 1.00 27.99 129 ILE A C 1
ATOM 733 O O . ILE A 1 92 ? 22.220 12.970 37.252 1.00 26.80 129 ILE A O 1
ATOM 738 N N . ASP A 1 93 ? 21.938 12.869 35.012 1.00 28.47 130 ASP A N 1
ATOM 739 C CA . ASP A 1 93 ? 23.001 13.799 34.670 1.00 29.93 130 ASP A CA 1
ATOM 740 C C . ASP A 1 93 ? 22.778 15.169 35.303 1.00 29.63 130 ASP A C 1
ATOM 741 O O . ASP A 1 93 ? 21.732 15.814 35.143 1.00 29.18 130 ASP A O 1
ATOM 746 N N . GLU A 1 94 ? 23.759 15.608 36.087 1.00 29.06 131 GLU A N 1
ATOM 747 C CA . GLU A 1 94 ? 23.743 16.971 36.623 1.00 29.05 131 GLU A CA 1
ATOM 748 C C . GLU A 1 94 ? 23.661 18.007 35.483 1.00 27.91 131 GLU A C 1
ATOM 749 O O . GLU A 1 94 ? 23.097 19.083 35.665 1.00 27.15 131 GLU A O 1
ATOM 755 N N . LYS A 1 95 ? 24.194 17.660 34.307 1.00 28.21 132 LYS A N 1
ATOM 756 C CA . LYS A 1 95 ? 24.135 18.535 33.120 1.00 29.19 132 LYS A CA 1
ATOM 757 C C . LYS A 1 95 ? 22.698 18.977 32.806 1.00 29.13 132 LYS A C 1
ATOM 758 O O . LYS A 1 95 ? 22.470 20.094 32.405 1.00 28.66 132 LYS A O 1
ATOM 772 N N . PHE A 1 97 ? 20.290 19.620 34.857 1.00 32.07 134 PHE A N 1
ATOM 773 C CA . PHE A 1 97 ? 19.961 20.715 35.783 1.00 33.67 134 PHE A CA 1
ATOM 774 C C . PHE A 1 97 ? 20.746 21.962 35.495 1.00 35.00 134 PHE A C 1
ATOM 775 O O . PHE A 1 97 ? 20.207 23.079 35.596 1.00 35.45 134 PHE A O 1
ATOM 783 N N . GLU A 1 98 ? 22.008 21.776 35.115 1.00 35.81 135 GLU A N 1
ATOM 784 C CA . GLU A 1 98 ? 22.865 22.897 34.718 1.00 36.68 135 GLU A CA 1
ATOM 785 C C . GLU A 1 98 ? 22.258 23.615 33.509 1.00 36.65 135 GLU A C 1
ATOM 786 O O . GLU A 1 98 ? 22.189 24.851 33.477 1.00 35.77 135 GLU A O 1
ATOM 792 N N . GLU A 1 99 ? 21.792 22.836 32.534 1.00 36.87 136 GLU A N 1
ATOM 793 C CA . GLU A 1 99 ? 21.177 23.407 31.331 1.00 37.71 136 GLU A CA 1
ATOM 794 C C . GLU A 1 99 ? 19.829 24.106 31.590 1.00 38.42 136 GLU A C 1
ATOM 795 O O . GLU A 1 99 ? 19.501 25.083 30.893 1.00 38.97 136 GLU A O 1
ATOM 801 N N . GLU A 1 100 ? 19.071 23.644 32.593 1.00 39.49 137 GLU A N 1
ATOM 802 C CA . GLU A 1 100 ? 17.825 24.323 33.020 1.00 40.84 137 GLU A CA 1
ATOM 803 C C . GLU A 1 100 ? 18.112 25.736 33.556 1.00 42.01 137 GLU A C 1
ATOM 804 O O . GLU A 1 100 ? 17.320 26.648 33.341 1.00 41.89 137 GLU A O 1
ATOM 810 N N . ILE A 1 101 ? 19.244 25.911 34.234 1.00 43.18 138 ILE A N 1
ATOM 811 C CA . ILE A 1 101 ? 19.686 27.239 34.688 1.00 44.48 138 ILE A CA 1
ATOM 812 C C . ILE A 1 101 ? 19.920 28.180 33.480 1.00 45.28 138 ILE A C 1
ATOM 813 O O . ILE A 1 101 ? 19.327 29.261 33.387 1.00 45.39 138 ILE A O 1
ATOM 818 N N . LEU A 1 102 ? 20.746 27.721 32.542 1.00 46.24 139 LEU A N 1
ATOM 819 C CA . LEU A 1 102 ? 20.996 28.425 31.281 1.00 46.94 139 LEU A CA 1
ATOM 820 C C . LEU A 1 102 ? 19.730 28.412 30.397 1.00 47.46 139 LEU A C 1
ATOM 821 O O . LEU A 1 102 ?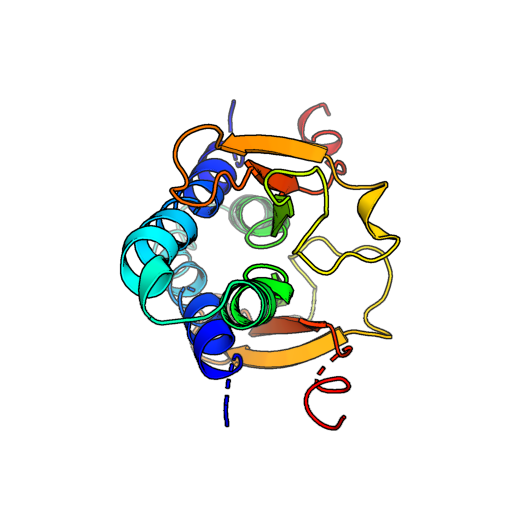 19.160 29.472 30.086 1.00 48.23 139 LEU A O 1
ATOM 826 N N . TYR B 1 6 ? 9.764 23.211 39.152 1.00 36.68 43 TYR B N 1
ATOM 827 C CA . TYR B 1 6 ? 9.321 21.963 38.466 1.00 36.35 43 TYR B CA 1
ATOM 828 C C . TYR B 1 6 ? 9.070 22.305 36.988 1.00 35.24 43 TYR B C 1
ATOM 829 O O . TYR B 1 6 ? 8.527 23.365 36.679 1.00 36.92 43 TYR B O 1
ATOM 838 N N . THR B 1 7 ? 9.552 21.449 36.086 1.00 33.21 44 THR B N 1
ATOM 839 C CA . THR B 1 7 ? 9.437 21.648 34.639 1.00 31.03 44 THR B CA 1
ATOM 840 C C . THR B 1 7 ? 8.853 20.368 34.039 1.00 30.02 44 THR B C 1
ATOM 841 O O . THR B 1 7 ? 8.809 19.361 34.711 1.00 28.28 44 THR B O 1
ATOM 853 N N . GLN B 1 9 ? 10.329 18.484 31.704 1.00 27.07 46 GLN B N 1
ATOM 854 C CA . GLN B 1 9 ? 11.459 17.538 31.719 1.00 26.99 46 GLN B CA 1
ATOM 855 C C . GLN B 1 9 ? 11.568 16.835 33.063 1.00 25.82 46 GLN B C 1
ATOM 856 O O . GLN B 1 9 ? 11.725 15.625 33.137 1.00 25.90 46 GLN B O 1
ATOM 862 N N . ARG B 1 10 ? 11.470 17.584 34.137 1.00 26.26 47 ARG B N 1
ATOM 863 C CA . ARG B 1 10 ? 11.542 16.962 35.474 1.00 27.12 47 ARG B CA 1
ATOM 864 C C . ARG B 1 10 ? 10.372 16.019 35.787 1.00 26.63 47 ARG B C 1
ATOM 865 O O . ARG B 1 10 ? 10.542 14.927 36.373 1.00 27.16 47 ARG B O 1
ATOM 873 N N . ASP B 1 11 ? 9.178 16.442 35.396 1.00 26.40 48 ASP B N 1
ATOM 874 C CA . ASP B 1 11 ? 8.025 15.603 35.583 1.00 26.41 48 ASP B CA 1
ATOM 875 C C . ASP B 1 11 ? 8.174 14.351 34.755 1.00 25.40 48 ASP B C 1
ATOM 876 O O . ASP B 1 11 ? 7.811 13.294 35.224 1.00 25.52 48 ASP B O 1
ATOM 881 N N . ASN B 1 12 ? 8.682 14.441 33.524 1.00 25.87 49 ASN B N 1
ATOM 882 C CA . ASN B 1 12 ? 8.887 13.249 32.738 1.00 26.50 49 ASN B CA 1
ATOM 883 C C . ASN B 1 12 ? 9.889 12.289 33.416 1.00 27.21 49 ASN B C 1
ATOM 884 O O . ASN B 1 12 ? 9.705 11.080 33.391 1.00 29.35 49 ASN B O 1
ATOM 889 N N . GLN B 1 13 ? 10.968 12.817 33.972 1.00 27.59 50 GLN B N 1
ATOM 890 C CA . GLN B 1 13 ? 11.948 11.986 34.682 1.00 28.12 50 GLN B CA 1
ATOM 891 C C . GLN B 1 13 ? 11.292 11.302 35.864 1.00 28.05 50 GLN B C 1
ATOM 892 O O . GLN B 1 13 ? 11.513 10.120 36.148 1.00 26.77 50 GLN B O 1
ATOM 898 N N . LYS B 1 14 ? 10.456 12.055 36.545 1.00 29.77 51 LYS B N 1
ATOM 899 C CA . LYS B 1 14 ? 9.711 11.561 37.690 1.00 30.18 51 LYS B CA 1
ATOM 900 C C . LYS B 1 14 ? 8.889 10.333 37.311 1.00 31.12 51 LYS B C 1
ATOM 901 O O . LYS B 1 14 ? 8.879 9.327 38.055 1.00 29.68 51 LYS B O 1
ATOM 907 N N . THR B 1 15 ? 8.241 10.398 36.134 1.00 31.00 52 THR B N 1
ATOM 908 C CA . THR B 1 15 ? 7.405 9.301 35.642 1.00 32.01 52 THR B CA 1
ATOM 909 C C . THR B 1 15 ? 8.231 8.041 35.382 1.00 31.57 52 THR B C 1
ATOM 910 O O . THR B 1 15 ? 7.791 6.958 35.715 1.00 29.45 52 THR B O 1
ATOM 914 N N . LEU B 1 16 ? 9.431 8.172 34.790 1.00 31.40 53 LEU B N 1
ATOM 915 C CA . LEU B 1 16 ? 10.308 7.007 34.629 1.00 30.64 53 LEU B CA 1
ATOM 916 C C . LEU B 1 16 ? 10.765 6.462 35.975 1.00 29.90 53 LEU B C 1
ATOM 917 O O . LEU B 1 16 ? 10.774 5.247 36.227 1.00 30.38 53 LEU B O 1
ATOM 922 N N . ALA B 1 17 ? 11.162 7.356 36.839 1.00 28.15 54 ALA B N 1
ATOM 923 C CA . ALA B 1 17 ? 11.682 6.943 38.150 1.00 28.22 54 ALA B CA 1
ATOM 924 C C . ALA B 1 17 ? 10.620 6.157 38.871 1.00 27.75 54 ALA B C 1
ATOM 925 O O . ALA B 1 17 ? 10.865 5.032 39.342 1.00 28.11 54 ALA B O 1
ATOM 927 N N . VAL B 1 18 ? 9.435 6.736 38.976 1.00 28.46 55 VAL B N 1
ATOM 928 C CA . VAL B 1 18 ? 8.324 6.081 39.671 1.00 29.30 55 VAL B CA 1
ATOM 929 C C . VAL B 1 18 ? 7.935 4.721 39.046 1.00 28.87 55 VAL B C 1
ATOM 930 O O . VAL B 1 18 ? 7.716 3.762 39.782 1.00 29.34 55 VAL B O 1
ATOM 934 N N . TYR B 1 19 ? 7.909 4.613 37.726 1.00 28.59 56 TYR B N 1
ATOM 935 C CA . TYR B 1 19 ? 7.714 3.333 37.067 1.00 29.56 56 TYR B CA 1
ATOM 936 C C . TYR B 1 19 ? 8.666 2.255 37.618 1.00 28.70 56 TYR B C 1
ATOM 937 O O . TYR B 1 19 ? 8.233 1.163 37.992 1.00 27.61 56 TYR B O 1
ATOM 962 N N . PHE B 1 21 ? 10.715 2.366 40.418 1.00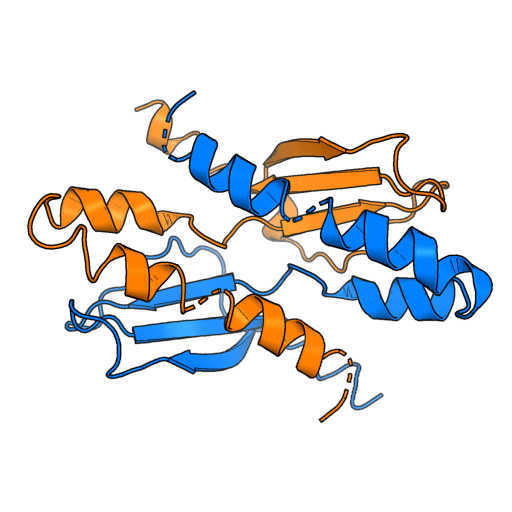 26.10 58 PHE B N 1
ATOM 963 C CA . PHE B 1 21 ? 10.553 2.173 41.860 1.00 27.03 58 PHE B CA 1
ATOM 964 C C . PHE B 1 21 ? 9.419 1.195 42.207 1.00 27.22 58 PHE B C 1
ATOM 965 O O . PHE B 1 21 ? 9.579 0.286 42.996 1.00 27.38 58 PHE B O 1
ATOM 973 N N A GLU B 1 22 ? 8.268 1.417 41.588 0.50 27.30 59 GLU B N 1
ATOM 974 N N B GLU B 1 22 ? 8.254 1.428 41.609 0.50 27.51 59 GLU B N 1
ATOM 975 C CA A GLU B 1 22 ? 7.084 0.628 41.854 0.50 27.20 59 GLU B CA 1
ATOM 976 C CA B GLU B 1 22 ? 7.083 0.598 41.848 0.50 27.63 59 GLU B CA 1
ATOM 977 C C A GLU B 1 22 ? 7.228 -0.829 41.363 0.50 27.08 59 GLU B C 1
ATOM 978 C C B GLU B 1 22 ? 7.279 -0.848 41.389 0.50 27.30 59 GLU B C 1
ATOM 979 O O A GLU B 1 22 ? 6.795 -1.748 42.038 0.50 26.65 59 GLU B O 1
ATOM 980 O O B GLU B 1 22 ? 6.912 -1.777 42.092 0.50 26.96 59 GLU B O 1
ATOM 991 N N . GLU B 1 23 ? 7.845 -1.017 40.202 1.00 27.05 60 GLU B N 1
ATOM 992 C CA . GLU B 1 23 ? 8.143 -2.340 39.689 1.00 28.76 60 GLU B CA 1
ATOM 993 C C . GLU B 1 23 ? 9.099 -3.091 40.612 1.00 27.81 60 GLU B C 1
ATOM 994 O O . GLU B 1 23 ? 8.853 -4.246 40.967 1.00 27.77 60 GLU B O 1
ATOM 1000 N N . ILE B 1 24 ? 10.176 -2.433 41.031 1.00 25.38 61 ILE B N 1
ATOM 1001 C CA . ILE B 1 24 ? 11.162 -3.070 41.884 1.00 26.35 61 ILE B CA 1
ATOM 1002 C C . ILE B 1 24 ? 10.508 -3.485 43.198 1.00 25.94 61 ILE B C 1
ATOM 1003 O O . ILE B 1 24 ? 10.652 -4.617 43.626 1.00 27.81 61 ILE B O 1
ATOM 1008 N N . ASN B 1 25 ? 9.764 -2.575 43.812 1.00 26.82 62 ASN B N 1
ATOM 1009 C CA . ASN B 1 25 ? 9.126 -2.869 45.104 1.00 27.92 62 ASN B CA 1
ATOM 1010 C C . ASN B 1 25 ? 8.029 -3.928 45.023 1.00 28.73 62 ASN B C 1
ATOM 1011 O O . ASN B 1 25 ? 7.921 -4.775 45.927 1.00 28.23 62 ASN B O 1
ATOM 1016 N N . ARG B 1 26 ? 7.253 -3.901 43.940 1.00 28.98 63 ARG B N 1
ATOM 1017 C CA . ARG B 1 26 ? 6.186 -4.889 43.743 1.00 31.13 63 ARG B CA 1
ATOM 1018 C C . ARG B 1 26 ? 6.784 -6.295 43.572 1.00 30.12 63 ARG B C 1
ATOM 1019 O O . ARG B 1 26 ? 6.312 -7.259 44.185 1.00 30.43 63 ARG B O 1
ATOM 1027 N N . ASP B 1 27 ? 7.839 -6.385 42.772 1.00 29.93 64 ASP B N 1
ATOM 1028 C CA . ASP B 1 27 ? 8.531 -7.637 42.495 1.00 30.83 64 ASP B CA 1
ATOM 1029 C C . ASP B 1 27 ? 9.085 -8.225 43.796 1.00 30.51 64 ASP B C 1
ATOM 1030 O O . ASP B 1 27 ? 8.865 -9.404 44.083 1.00 30.71 64 ASP B O 1
ATOM 1035 N N . VAL B 1 28 ? 9.784 -7.412 44.570 1.00 29.47 65 VAL B N 1
ATOM 1036 C CA . VAL B 1 28 ? 10.390 -7.865 45.804 1.00 30.47 65 VAL B CA 1
ATOM 1037 C C . VAL B 1 28 ? 9.328 -8.373 46.784 1.00 31.15 65 VAL B C 1
ATOM 1038 O O . VAL B 1 28 ? 9.556 -9.354 47.465 1.00 30.99 65 VAL B O 1
ATOM 1042 N N A GLU B 1 29 ? 8.190 -7.690 46.847 0.50 31.53 66 GLU B N 1
ATOM 1043 N N B GLU B 1 29 ? 8.188 -7.690 46.850 0.50 31.73 66 GLU B N 1
ATOM 1044 C CA A GLU B 1 29 ? 7.083 -8.109 47.698 0.50 32.32 66 GLU B CA 1
ATOM 1045 C CA B GLU B 1 29 ? 7.075 -8.117 47.696 0.50 32.68 66 GLU B CA 1
ATOM 1046 C C A GLU B 1 29 ? 6.716 -9.590 47.448 0.50 32.93 66 GLU B C 1
ATOM 1047 C C B GLU B 1 29 ? 6.729 -9.599 47.450 0.50 33.13 66 GLU B C 1
ATOM 1048 O O A GLU B 1 29 ? 6.435 -10.340 48.389 0.50 32.54 66 GLU B O 1
ATOM 1049 O O B GLU B 1 29 ? 6.477 -10.358 48.392 0.50 32.69 66 GLU B O 1
ATOM 1060 N N . TYR B 1 30 ? 6.778 -10.011 46.184 1.00 33.51 67 TYR B N 1
ATOM 1061 C CA . TYR B 1 30 ? 6.500 -11.395 45.793 1.00 34.41 67 TYR B CA 1
ATOM 1062 C C . TYR B 1 30 ? 7.680 -12.368 45.785 1.00 35.88 67 TYR B C 1
ATOM 1063 O O . TYR B 1 30 ? 7.550 -13.516 46.191 1.00 35.31 67 TYR B O 1
ATOM 1072 N N . LEU B 1 31 ? 8.821 -11.950 45.276 1.00 37.33 68 LEU B N 1
ATOM 1073 C CA . LEU B 1 31 ? 9.894 -12.916 45.057 1.00 38.78 68 LEU B CA 1
ATOM 1074 C C . LEU B 1 31 ? 10.848 -13.168 46.251 1.00 40.54 68 LEU B C 1
ATOM 1075 O O . LEU B 1 31 ? 11.588 -14.162 46.238 1.00 40.86 68 LEU B O 1
ATOM 1080 N N . SER B 1 32 ? 10.817 -12.314 47.285 1.00 42.33 69 SER B N 1
ATOM 1081 C CA . SER B 1 32 ? 11.852 -12.373 48.354 1.00 43.20 69 SER B CA 1
ATOM 1082 C C . SER B 1 32 ? 11.923 -13.751 49.036 1.00 44.03 69 SER B C 1
ATOM 1083 O O . SER B 1 32 ? 13.014 -14.315 49.203 1.00 44.31 69 SER B O 1
ATOM 1086 N N . GLY B 1 33 ? 10.769 -14.304 49.389 1.00 44.69 70 GLY B N 1
ATOM 1087 C CA . GLY B 1 33 ? 10.719 -15.659 49.940 1.00 45.29 70 GLY B CA 1
ATOM 1088 C C . GLY B 1 33 ? 11.170 -16.764 48.992 1.00 45.76 70 GLY B C 1
ATOM 1089 O O . GLY B 1 33 ? 11.730 -17.765 49.430 1.00 45.59 70 GLY B O 1
ATOM 1090 N N . ARG B 1 34 ? 10.942 -16.579 47.696 1.00 46.37 71 ARG B N 1
ATOM 1091 C CA . ARG B 1 34 ? 11.104 -17.649 46.715 1.00 47.15 71 ARG B CA 1
ATOM 1092 C C . ARG B 1 34 ? 12.520 -17.737 46.163 1.00 47.07 71 ARG B C 1
ATOM 1093 O O . ARG B 1 34 ? 13.121 -18.817 46.116 1.00 47.67 71 ARG B O 1
ATOM 1101 N N . LEU B 1 35 ? 13.054 -16.597 45.757 1.00 46.74 72 LEU B N 1
ATOM 1102 C CA . LEU B 1 35 ? 14.410 -16.526 45.247 1.00 46.39 72 LEU B CA 1
ATOM 1103 C C . LEU B 1 35 ? 15.336 -16.316 46.427 1.00 46.35 72 LEU B C 1
ATOM 1104 O O . LEU B 1 35 ? 14.929 -15.748 47.450 1.00 45.94 72 LEU B O 1
ATOM 1109 N N . SER B 1 36 ? 16.576 -16.780 46.289 1.00 46.41 73 SER B N 1
ATOM 1110 C CA . SER B 1 36 ? 17.628 -16.453 47.257 1.00 46.40 73 SER B CA 1
ATOM 1111 C C . SER B 1 36 ? 18.069 -14.997 47.101 1.00 46.41 73 SER B C 1
ATOM 1112 O O . SER B 1 36 ? 17.733 -14.315 46.101 1.00 46.02 73 SER B O 1
ATOM 1115 N N . GLU B 1 37 ? 18.809 -14.509 48.098 1.00 46.05 74 GLU B N 1
ATOM 1116 C CA . GLU B 1 37 ? 19.363 -13.151 48.028 1.00 45.56 74 GLU B CA 1
ATOM 1117 C C . GLU B 1 37 ? 20.232 -13.017 46.786 1.00 44.83 74 GLU B C 1
ATOM 1118 O O . GLU B 1 37 ? 20.064 -12.085 46.014 1.00 45.54 74 GLU B O 1
ATOM 1120 N N . LYS B 1 38 ? 21.147 -13.963 46.576 1.00 44.18 75 LYS B N 1
ATOM 1121 C CA . LYS B 1 38 ? 21.944 -13.975 45.339 1.00 43.70 75 LYS B CA 1
ATOM 1122 C C . LYS B 1 38 ? 21.058 -13.845 44.087 1.00 42.49 75 LYS B C 1
ATOM 1123 O O . LYS B 1 38 ? 21.430 -13.147 43.133 1.00 41.91 75 LYS B O 1
ATOM 1129 N N . GLU B 1 39 ? 19.903 -14.526 44.106 1.00 40.87 76 GLU B N 1
ATOM 1130 C CA . GLU B 1 39 ? 18.978 -14.563 42.956 1.00 39.32 76 GLU B CA 1
ATOM 1131 C C . GLU B 1 39 ? 18.357 -13.200 42.649 1.00 37.50 76 GLU B C 1
ATOM 1132 O O . GLU B 1 39 ? 18.476 -12.717 41.529 1.00 35.51 76 GLU B O 1
ATOM 1134 N N . LEU B 1 40 ? 17.680 -12.625 43.639 1.00 36.18 77 LEU B N 1
ATOM 1135 C CA . LEU B 1 40 ? 17.055 -11.321 43.495 1.00 36.27 77 LEU B CA 1
ATOM 1136 C C . LEU B 1 40 ? 18.066 -10.216 43.227 1.00 34.95 77 LEU B C 1
ATOM 1137 O O . LEU B 1 40 ? 17.738 -9.263 42.554 1.00 33.88 77 LEU B O 1
ATOM 1142 N N . LYS B 1 41 ? 19.276 -10.325 43.787 1.00 34.44 78 LYS B N 1
ATOM 1143 C CA . LYS B 1 41 ? 20.259 -9.261 43.627 1.00 33.92 78 LYS B CA 1
ATOM 1144 C C . LYS B 1 41 ? 20.850 -9.383 42.238 1.00 32.91 78 LYS B C 1
ATOM 1145 O O . LYS B 1 41 ? 21.077 -8.386 41.569 1.00 30.76 78 LYS B O 1
ATOM 1151 N N . ASP B 1 42 ? 21.086 -10.619 41.811 1.00 31.72 79 ASP B N 1
ATOM 1152 C CA . ASP B 1 42 ? 21.500 -10.859 40.436 1.00 31.72 79 ASP B CA 1
ATOM 1153 C C . ASP B 1 42 ? 20.429 -10.362 39.473 1.00 30.08 79 ASP B C 1
ATOM 1154 O O . ASP B 1 42 ? 20.773 -9.797 38.461 1.00 31.02 79 ASP B O 1
ATOM 1159 N N . LYS B 1 43 ? 19.142 -10.554 39.776 1.00 29.36 80 LYS B N 1
ATOM 1160 C CA . LYS B 1 43 ? 18.076 -10.061 38.890 1.00 28.17 80 LYS B CA 1
ATOM 1161 C C . LYS B 1 43 ? 18.118 -8.523 38.703 1.00 26.94 80 LYS B C 1
ATOM 1162 O O . LYS B 1 43 ? 17.899 -8.009 37.601 1.00 26.11 80 LYS B O 1
ATOM 1168 N N . TYR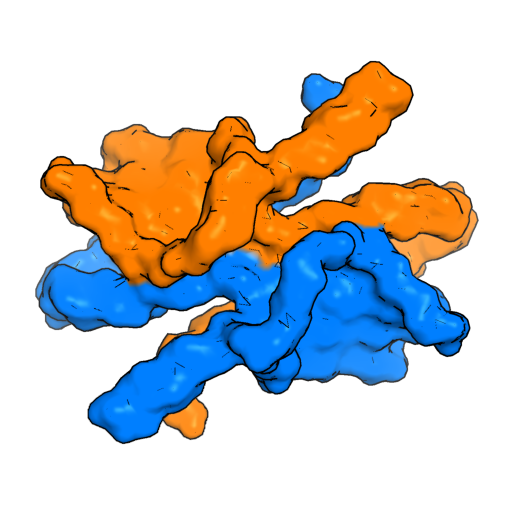 B 1 44 ? 18.374 -7.804 39.798 1.00 26.14 81 TYR B N 1
ATOM 1169 C CA . TYR B 1 44 ? 18.361 -6.323 39.781 1.00 26.50 81 TYR B CA 1
ATOM 1170 C C . TYR B 1 44 ? 19.682 -5.618 39.469 1.00 26.00 81 TYR B C 1
ATOM 1171 O O . TYR B 1 44 ? 19.711 -4.404 39.358 1.00 27.86 81 TYR B O 1
ATOM 1180 N N . ARG B 1 45 ? 20.757 -6.381 39.287 1.00 25.96 82 ARG B N 1
ATOM 1181 C CA . ARG B 1 45 ? 22.075 -5.835 39.071 1.00 24.83 82 ARG B CA 1
ATOM 1182 C C . ARG B 1 45 ? 22.118 -4.807 37.971 1.00 24.13 82 ARG B C 1
ATOM 1183 O O . ARG B 1 45 ? 22.721 -3.721 38.152 1.00 23.62 82 ARG B O 1
ATOM 1191 N N . TYR B 1 46 ? 21.540 -5.140 36.823 1.00 23.81 83 TYR B N 1
ATOM 1192 C CA . TYR B 1 46 ? 21.506 -4.246 35.677 1.00 23.78 83 TYR B CA 1
ATOM 1193 C C . TYR B 1 46 ? 20.166 -3.548 35.417 1.00 25.37 83 TYR B C 1
ATOM 1194 O O . TYR B 1 46 ? 20.046 -2.812 34.439 1.00 23.58 83 TYR B O 1
ATOM 1203 N N . TYR B 1 47 ? 19.175 -3.773 36.290 1.00 25.24 84 TYR B N 1
ATOM 1204 C CA . TYR B 1 47 ? 17.838 -3.268 36.012 1.00 25.68 84 TYR B CA 1
ATOM 1205 C C . TYR B 1 47 ? 17.844 -1.746 36.008 1.00 25.80 84 TYR B C 1
ATOM 1206 O O . TYR B 1 47 ? 18.341 -1.115 36.956 1.00 26.29 84 TYR B O 1
ATOM 1215 N N . GLY B 1 48 ? 17.431 -1.188 34.887 1.00 24.77 85 GLY B N 1
ATOM 1216 C CA . GLY B 1 48 ? 17.314 0.265 34.728 1.00 27.12 85 GLY B CA 1
ATOM 1217 C C . GLY B 1 48 ? 18.565 0.937 34.196 1.00 26.45 85 GLY B C 1
ATOM 1218 O O . GLY B 1 48 ? 18.561 2.142 33.960 1.00 26.63 85 GLY B O 1
ATOM 1219 N N . ARG B 1 49 ? 19.657 0.172 34.040 1.00 26.11 86 ARG B N 1
ATOM 1220 C CA . ARG B 1 49 ? 20.933 0.744 33.649 1.00 26.95 86 ARG B CA 1
ATOM 1221 C C . ARG B 1 49 ? 20.948 1.021 32.152 1.00 25.32 86 ARG B C 1
ATOM 1222 O O . ARG B 1 49 ? 21.698 1.871 31.707 1.00 24.83 86 ARG B O 1
ATOM 1230 N N . GLY B 1 50 ? 20.091 0.359 31.402 1.00 25.28 87 GLY B N 1
ATOM 1231 C CA . GLY B 1 50 ? 20.053 0.554 29.934 1.0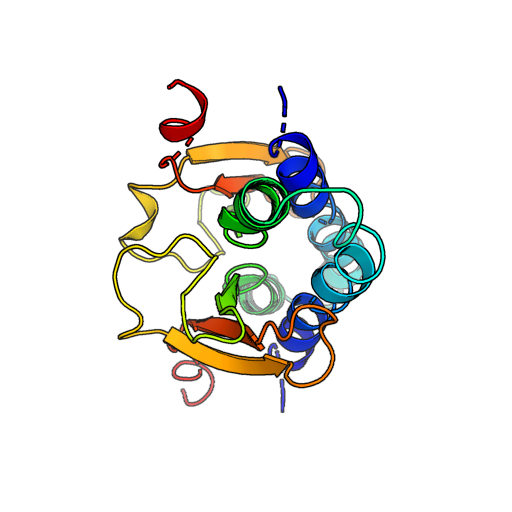0 25.15 87 GLY B CA 1
ATOM 1232 C C . GLY B 1 50 ? 19.427 1.901 29.548 1.00 26.11 87 GLY B C 1
ATOM 1233 O O . GLY B 1 50 ? 18.531 2.389 30.265 1.00 26.37 87 GLY B O 1
ATOM 1234 N N . TYR B 1 51 ? 19.809 2.458 28.391 1.00 25.42 88 TYR B N 1
ATOM 1235 C CA . TYR B 1 51 ? 19.261 3.734 27.949 1.00 24.97 88 TYR B CA 1
ATOM 1236 C C . TYR B 1 51 ? 19.087 3.652 26.455 1.00 23.68 88 TYR B C 1
ATOM 1237 O O . TYR B 1 51 ? 19.623 2.748 25.842 1.00 21.49 88 TYR B O 1
ATOM 1246 N N . VAL B 1 52 ? 18.297 4.565 25.912 1.00 23.01 89 VAL B N 1
ATOM 1247 C CA . VAL B 1 52 ? 18.060 4.652 24.447 1.00 24.40 89 VAL B CA 1
ATOM 1248 C C . VAL B 1 52 ? 18.867 5.797 23.923 1.00 24.81 89 VAL B C 1
ATOM 1249 O O . VAL B 1 52 ? 18.805 6.942 24.424 1.00 25.00 89 VAL B O 1
ATOM 1253 N N . ARG B 1 53 ? 19.567 5.507 22.833 1.00 25.43 90 ARG B N 1
ATOM 1254 C CA . ARG B 1 53 ? 20.214 6.514 22.088 1.00 25.51 90 ARG B CA 1
ATOM 1255 C C . ARG B 1 53 ? 19.318 6.751 20.895 1.00 25.73 90 ARG B C 1
ATOM 1256 O O . ARG B 1 53 ? 19.076 5.841 20.054 1.00 24.03 90 ARG B O 1
ATOM 1264 N N . ILE B 1 54 ? 18.821 7.981 20.839 1.00 25.78 91 ILE B N 1
ATOM 1265 C CA . ILE B 1 54 ? 17.959 8.418 19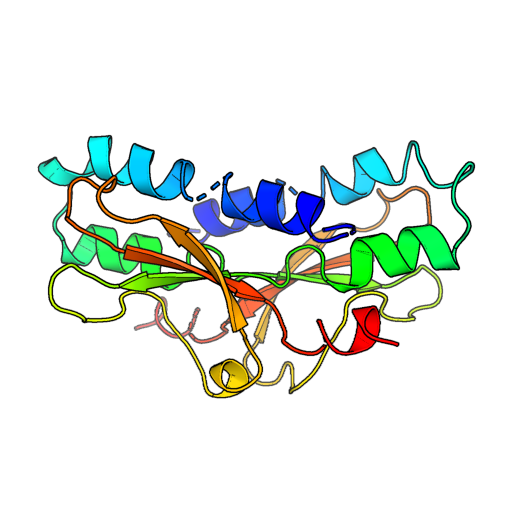.779 1.00 25.34 91 ILE B CA 1
ATOM 1266 C C . ILE B 1 54 ? 18.823 9.173 18.811 1.00 25.63 91 ILE B C 1
ATOM 1267 O O . ILE B 1 54 ? 19.504 10.153 19.194 1.00 25.56 91 ILE B O 1
ATOM 1272 N N . THR B 1 55 ? 18.776 8.741 17.561 1.00 25.25 92 THR B N 1
ATOM 1273 C CA . THR B 1 55 ? 19.501 9.415 16.516 1.00 25.92 92 THR B CA 1
ATOM 1274 C C . THR B 1 55 ? 18.501 9.906 15.521 1.00 26.11 92 THR B C 1
ATOM 1275 O O . THR B 1 55 ? 17.598 9.173 15.089 1.00 25.19 92 THR B O 1
ATOM 1279 N N . ASP B 1 56 ? 18.669 11.167 15.147 1.00 26.75 93 ASP B N 1
ATOM 1280 C CA . ASP B 1 56 ? 17.754 11.780 14.216 1.00 26.71 93 ASP B CA 1
ATOM 1281 C C . ASP B 1 56 ? 17.994 11.206 12.818 1.00 27.39 93 ASP B C 1
ATOM 1282 O O . ASP B 1 56 ? 18.881 10.381 12.624 1.00 26.32 93 ASP B O 1
ATOM 1287 N N . LYS B 1 57 ? 17.181 11.636 11.862 1.00 28.16 94 LYS B N 1
ATOM 1288 C CA . LYS B 1 57 ? 17.136 11.013 10.538 1.00 28.92 94 LYS B CA 1
ATOM 1289 C C . LYS B 1 57 ? 18.376 11.313 9.690 1.00 29.57 94 LYS B C 1
ATOM 1290 O O . LYS B 1 57 ? 18.635 10.660 8.663 1.00 29.55 94 LYS B O 1
ATOM 1296 N N . ASP B 1 58 ? 19.141 12.307 10.115 1.00 29.76 95 ASP B N 1
ATOM 1297 C CA . ASP B 1 58 ? 20.366 12.667 9.435 1.00 29.84 95 ASP B CA 1
ATOM 1298 C C . ASP B 1 58 ? 21.634 12.164 10.131 1.00 29.70 95 ASP B C 1
ATOM 1299 O O . ASP B 1 58 ? 22.739 12.510 9.722 1.00 28.97 95 ASP B O 1
ATOM 1304 N N . GLY B 1 59 ? 21.495 11.350 11.172 1.00 29.48 96 GLY B N 1
ATOM 1305 C CA . GLY B 1 59 ? 22.669 10.811 11.840 1.00 29.28 96 GLY B CA 1
ATOM 1306 C C . GLY B 1 59 ? 23.063 11.590 13.082 1.00 29.60 96 GLY B C 1
ATOM 1307 O O . GLY B 1 59 ? 24.026 11.226 13.751 1.00 30.24 96 GLY B O 1
ATOM 1308 N N . GLN B 1 60 ? 22.314 12.635 13.425 1.00 29.21 97 GLN B N 1
ATOM 1309 C CA . GLN B 1 60 ? 22.649 13.457 14.589 1.00 28.84 97 GLN B CA 1
ATOM 1310 C C . GLN B 1 60 ? 21.998 12.913 15.858 1.00 28.29 97 GLN B C 1
ATOM 1311 O O . GLN B 1 60 ? 20.783 12.838 15.949 1.00 27.74 97 GLN B O 1
ATOM 1313 N N . VAL B 1 61 ? 22.815 12.580 16.851 1.00 28.50 98 VAL B N 1
ATOM 1314 C CA . VAL B 1 61 ? 22.334 11.966 18.091 1.00 28.79 98 VAL B CA 1
ATOM 1315 C C . VAL B 1 61 ? 21.626 13.033 18.910 1.00 28.88 98 VAL B C 1
ATOM 1316 O O . VAL B 1 61 ? 22.186 14.089 19.207 1.00 30.09 98 VAL B O 1
ATOM 1320 N N . ILE B 1 62 ? 20.394 12.750 19.272 1.00 28.69 99 ILE B N 1
ATOM 1321 C CA . ILE B 1 62 ? 19.574 13.650 20.048 1.00 28.00 99 ILE B CA 1
ATOM 1322 C C . ILE B 1 62 ? 19.863 13.444 21.556 1.00 28.56 99 ILE B C 1
ATOM 1323 O O . ILE B 1 62 ? 19.905 14.394 22.365 1.00 28.46 99 ILE B O 1
ATOM 1328 N N . THR B 1 63 ? 20.052 12.198 21.937 1.00 28.69 100 THR B N 1
ATOM 1329 C CA . THR B 1 63 ? 20.293 11.858 23.323 1.00 28.27 100 THR B CA 1
ATOM 1330 C C . THR B 1 63 ? 21.655 12.397 23.789 1.00 29.61 100 THR B C 1
ATOM 1331 O O . THR B 1 63 ? 22.671 12.241 23.106 1.00 27.06 100 THR B O 1
ATOM 1335 N N . TYR B 1 64 ? 21.670 13.009 24.967 1.00 31.21 101 TYR B N 1
ATOM 1336 C CA . TYR B 1 64 ? 22.924 13.359 25.604 1.00 34.17 101 TYR B CA 1
ATOM 1337 C C . TYR B 1 64 ? 23.707 12.075 25.961 1.00 35.56 101 TYR B C 1
ATOM 1338 O O . TYR B 1 64 ? 23.150 11.151 26.532 1.00 35.82 101 TYR B O 1
ATOM 1347 N N . GLU B 1 65 ? 24.988 12.028 25.620 1.00 37.82 102 GLU B N 1
ATOM 1348 C CA . GLU B 1 65 ? 25.836 10.910 26.037 1.00 40.05 102 GLU B CA 1
ATOM 1349 C C . GLU B 1 65 ? 27.150 11.449 26.601 1.00 42.15 102 GLU B C 1
ATOM 1350 O O . GLU B 1 65 ? 27.569 12.547 26.249 1.00 41.84 102 GLU B O 1
ATOM 1356 N N . ASP B 1 66 ? 27.780 10.687 27.490 1.00 44.97 103 ASP B N 1
ATOM 1357 C CA . ASP B 1 66 ? 29.132 11.034 27.989 1.00 47.57 103 ASP B CA 1
ATOM 1358 C C . ASP B 1 66 ? 30.119 9.893 27.663 1.00 48.30 103 ASP B C 1
ATOM 1359 O O . ASP B 1 66 ? 29.739 8.913 27.006 1.00 49.07 103 ASP B O 1
ATOM 1364 N N . GLY B 1 67 ? 31.365 10.016 28.127 1.00 49.55 104 GLY B N 1
ATOM 1365 C CA . GLY B 1 67 ? 32.445 9.053 27.830 1.00 49.97 104 GLY B CA 1
ATOM 1366 C C . GLY B 1 67 ? 32.186 7.576 28.128 1.00 50.58 104 GLY B C 1
ATOM 1367 O O . GLY B 1 67 ? 32.757 6.705 27.456 1.00 51.20 104 GLY B O 1
ATOM 1368 N N . SER B 1 68 ? 31.360 7.304 29.150 1.00 50.75 105 SER B N 1
ATOM 1369 C CA . SER B 1 68 ? 30.790 5.961 29.484 1.00 50.93 105 SER B CA 1
ATOM 1370 C C . SER B 1 68 ? 30.461 5.034 28.309 1.00 50.07 105 SER B C 1
ATOM 1371 O O . SER B 1 68 ? 30.491 3.802 28.441 1.00 49.94 105 SER B O 1
ATOM 1374 N N . VAL B 1 69 ? 30.093 5.655 27.189 1.00 49.07 106 VAL B N 1
ATOM 1375 C CA . VAL B 1 69 ? 29.482 4.984 26.039 1.00 48.08 106 VAL B CA 1
ATOM 1376 C C . VAL B 1 69 ? 30.344 3.848 25.453 1.00 46.52 106 VAL B C 1
ATOM 1377 O O . VAL B 1 69 ? 29.818 2.859 24.926 1.00 45.47 106 VAL B O 1
ATOM 1381 N N . GLN B 1 70 ? 31.661 3.996 25.574 1.00 44.70 107 GLN B N 1
ATOM 1382 C CA . GLN B 1 70 ? 32.600 2.965 25.158 1.00 43.45 107 GLN B CA 1
ATOM 1383 C C . GLN B 1 70 ? 32.343 1.629 25.867 1.00 40.99 107 GLN B C 1
ATOM 1384 O O . GLN B 1 70 ? 32.650 0.588 25.324 1.00 41.28 107 GLN B O 1
ATOM 1390 N N . ASP B 1 71 ? 31.805 1.661 27.080 1.00 38.26 108 ASP B N 1
ATOM 1391 C CA . ASP B 1 71 ? 31.555 0.420 27.825 1.00 36.20 108 ASP B CA 1
ATOM 1392 C C . ASP B 1 71 ? 30.107 -0.137 27.688 1.00 33.04 108 ASP B C 1
ATOM 1393 O O . ASP B 1 71 ? 29.720 -1.006 28.466 1.00 30.64 108 ASP B O 1
ATOM 1398 N N . LYS B 1 72 ? 29.373 0.370 26.695 1.00 30.53 109 LYS B N 1
ATOM 1399 C CA A LYS B 1 72 ? 27.984 0.011 26.460 0.50 29.97 109 LYS B CA 1
ATOM 1400 C CA B LYS B 1 72 ? 27.986 0.004 26.464 0.50 30.05 109 LYS B CA 1
ATOM 1401 C C . LYS B 1 72 ? 27.862 -0.697 25.124 1.00 28.50 109 LYS B C 1
ATOM 1402 O O . LYS B 1 72 ? 28.685 -0.513 24.240 1.00 28.96 109 LYS B O 1
ATOM 1413 N N . THR B 1 73 ? 26.821 -1.496 24.992 1.00 26.18 110 THR B N 1
ATOM 1414 C CA . THR B 1 73 ? 26.600 -2.336 23.819 1.00 23.99 110 THR B CA 1
ATOM 1415 C C . THR B 1 73 ? 25.146 -2.249 23.427 1.00 22.99 110 THR B C 1
ATOM 1416 O O . THR B 1 73 ? 24.272 -2.314 24.280 1.00 21.94 110 THR B O 1
ATOM 1420 N N . VAL B 1 74 ? 24.899 -2.095 22.144 1.00 21.78 111 VAL B N 1
ATOM 1421 C CA . VAL B 1 74 ? 23.564 -2.014 21.619 1.00 22.55 111 VAL B CA 1
ATOM 1422 C C . VAL B 1 74 ? 22.956 -3.405 21.666 1.00 23.07 111 VAL B C 1
ATOM 1423 O O . VAL B 1 74 ? 23.470 -4.346 21.036 1.00 22.04 111 VAL B O 1
ATOM 1427 N N . PHE B 1 75 ? 21.838 -3.516 22.343 1.00 23.38 112 PHE B N 1
ATOM 1428 C CA . PHE B 1 75 ? 21.173 -4.787 22.611 1.00 23.76 112 PHE B CA 1
ATOM 1429 C C . PHE B 1 75 ? 19.951 -4.928 21.748 1.00 24.62 112 PHE B C 1
ATOM 1430 O O . PHE B 1 75 ? 19.644 -6.018 21.263 1.00 24.69 112 PHE B O 1
ATOM 1438 N N . LEU B 1 76 ? 19.241 -3.822 21.530 1.00 25.23 113 LEU B N 1
ATOM 1439 C CA . LEU B 1 76 ? 18.038 -3.817 20.711 1.00 26.08 113 LEU B CA 1
ATOM 1440 C C . LEU B 1 76 ? 17.897 -2.482 19.942 1.00 26.53 113 LEU B C 1
ATOM 1441 O O . LEU B 1 76 ? 18.359 -1.440 20.397 1.00 25.40 113 LEU B O 1
ATOM 1446 N N . THR B 1 77 ? 17.248 -2.553 18.782 1.00 26.83 114 THR B N 1
ATOM 1447 C CA . THR B 1 77 ? 17.159 -1.447 17.858 1.00 28.04 114 THR B CA 1
ATOM 1448 C C . THR B 1 77 ? 15.730 -1.314 17.353 1.00 28.76 114 THR B C 1
ATOM 1449 O O . THR B 1 77 ? 15.071 -2.319 17.075 1.00 29.56 114 THR B O 1
ATOM 1453 N N . ASN B 1 78 ? 15.229 -0.078 17.302 1.00 28.71 115 ASN B N 1
ATOM 1454 C CA . ASN B 1 78 ? 13.970 0.210 16.653 1.00 29.05 115 ASN B CA 1
ATOM 1455 C C . ASN B 1 78 ? 14.199 1.166 15.490 1.00 29.61 115 ASN B C 1
ATOM 1456 O O . ASN B 1 78 ? 14.684 2.274 15.693 1.00 29.58 115 ASN B O 1
ATOM 1461 N N . GLU B 1 79 ? 13.822 0.740 14.289 1.00 30.63 116 GLU B N 1
ATOM 1462 C CA . GLU B 1 79 ? 14.010 1.533 13.071 1.00 32.30 116 GLU B CA 1
ATOM 1463 C C . GLU B 1 79 ? 12.810 1.490 12.128 1.00 32.29 116 GLU B C 1
ATOM 1464 O O . GLU B 1 79 ? 12.206 0.425 11.918 1.00 31.84 116 GLU B O 1
ATOM 1470 N N . GLY B 1 80 ? 12.504 2.644 11.532 1.00 32.78 117 GLY B N 1
ATOM 1471 C CA . GLY B 1 80 ? 11.487 2.734 10.472 1.00 33.36 117 GLY B CA 1
ATOM 1472 C C . GLY B 1 80 ? 10.076 2.933 11.026 1.00 33.45 117 GLY B C 1
ATOM 1473 O O . GLY B 1 80 ? 9.113 3.013 10.258 1.00 34.02 117 GLY B O 1
ATOM 1474 N N . ALA B 1 81 ? 9.961 3.020 12.353 1.00 32.87 118 ALA B N 1
ATOM 1475 C CA . ALA B 1 81 ? 8.681 3.122 13.036 1.00 32.64 118 ALA B CA 1
ATOM 1476 C C . ALA B 1 81 ? 8.369 4.577 13.393 1.00 32.40 118 ALA B C 1
ATOM 1477 O O . ALA B 1 81 ? 7.221 4.989 13.355 1.00 33.77 118 ALA B O 1
ATOM 1479 N N . ASN B 1 82 ? 9.393 5.348 13.736 1.00 31.12 119 ASN B N 1
ATOM 1480 C CA . ASN B 1 82 ? 9.217 6.697 14.242 1.00 30.53 119 ASN B CA 1
ATOM 1481 C C . ASN B 1 82 ? 8.802 7.633 13.120 1.00 30.97 119 ASN B C 1
ATOM 1482 O O . ASN B 1 82 ? 9.319 7.547 11.998 1.00 30.21 119 ASN B O 1
ATOM 1487 N N . LYS B 1 83 ? 7.839 8.507 13.395 1.00 31.38 120 LYS B N 1
ATOM 1488 C CA . LYS B 1 83 ? 7.286 9.331 12.329 1.00 31.22 120 LYS B CA 1
ATOM 1489 C C . LYS B 1 83 ? 8.232 10.463 11.931 1.00 30.31 120 LYS B C 1
ATOM 1490 O O . LYS B 1 83 ? 8.101 10.988 10.853 1.00 28.94 120 LYS B O 1
ATOM 1496 N N . LEU B 1 84 ? 9.190 10.827 12.779 1.00 29.52 121 LEU B N 1
ATOM 1497 C CA . LEU B 1 84 ? 10.236 11.784 12.378 1.00 29.01 121 LEU B CA 1
ATOM 1498 C C . LEU B 1 84 ? 11.492 11.096 11.797 1.00 28.62 121 LEU B C 1
ATOM 1499 O O . LEU B 1 84 ? 12.494 11.750 11.542 1.00 28.70 121 LEU B O 1
ATOM 1504 N N . GLY B 1 85 ? 11.451 9.785 11.582 1.00 28.02 122 GLY B N 1
ATOM 1505 C CA . GLY B 1 85 ? 12.620 9.056 11.053 1.00 27.37 122 GLY B CA 1
ATOM 1506 C C . GLY B 1 85 ? 13.730 8.845 12.090 1.00 26.65 122 GLY B C 1
ATOM 1507 O O . GLY B 1 85 ? 14.900 8.608 11.753 1.00 25.85 122 GLY B O 1
ATOM 1508 N N . TRP B 1 86 ? 13.380 8.934 13.361 1.00 25.73 123 TRP B N 1
ATOM 1509 C CA . TRP B 1 86 ? 14.351 8.658 14.406 1.00 25.04 123 TRP B CA 1
ATOM 1510 C C . TRP B 1 86 ? 14.722 7.168 14.440 1.00 24.99 123 TRP B C 1
ATOM 1511 O O . TRP B 1 86 ? 13.895 6.296 14.116 1.00 23.34 123 TRP B O 1
ATOM 1522 N N . LYS B 1 87 ? 15.968 6.894 14.846 1.00 25.35 124 LYS B N 1
ATOM 1523 C CA . LYS B 1 87 ? 16.455 5.534 15.132 1.00 25.54 124 LYS B CA 1
ATOM 1524 C C . LYS B 1 87 ? 16.686 5.448 16.606 1.00 25.16 124 LYS B C 1
ATOM 1525 O O . LYS B 1 87 ? 17.266 6.377 17.181 1.00 25.79 124 LYS B O 1
ATOM 1531 N N . LEU B 1 88 ? 16.178 4.370 17.228 1.00 24.54 125 LEU B N 1
ATOM 1532 C CA . LEU B 1 88 ? 16.281 4.158 18.646 1.00 23.79 125 LEU B CA 1
ATOM 1533 C C . LEU B 1 88 ? 17.113 2.903 18.886 1.00 23.94 125 LEU B C 1
ATOM 1534 O O . LEU B 1 88 ? 16.888 1.839 18.274 1.00 24.57 125 LEU B O 1
ATOM 1539 N N . GLU B 1 89 ? 18.136 3.051 19.704 1.00 22.99 126 GLU B N 1
ATOM 1540 C CA . GLU B 1 89 ? 19.017 1.936 20.020 1.00 24.13 126 GLU B CA 1
ATOM 1541 C C . GLU B 1 89 ? 19.037 1.830 21.529 1.00 24.06 126 GLU B C 1
ATOM 1542 O O . GLU B 1 89 ? 19.233 2.810 22.199 1.00 26.05 126 GLU B O 1
ATOM 1548 N N . PHE B 1 90 ? 18.847 0.634 22.047 1.00 24.33 127 PHE B N 1
ATOM 1549 C CA . PHE B 1 90 ? 18.901 0.415 23.495 1.00 22.94 127 PHE B CA 1
ATOM 1550 C C . PHE B 1 90 ? 20.273 -0.169 23.844 1.00 23.68 127 PHE B C 1
ATOM 1551 O O . PHE B 1 90 ? 20.653 -1.259 23.313 1.00 22.03 127 PHE B O 1
ATOM 1559 N N . LEU B 1 91 ? 20.974 0.516 24.764 1.00 23.66 128 LEU B N 1
ATOM 1560 C CA . LEU B 1 91 ? 22.361 0.224 25.127 1.00 24.89 128 LEU B CA 1
ATOM 1561 C C . LEU B 1 91 ? 22.432 -0.217 26.562 1.00 24.98 128 LEU B C 1
ATOM 1562 O O . LEU B 1 91 ? 21.823 0.404 27.432 1.00 24.55 128 LEU B O 1
ATOM 1567 N N . ILE B 1 92 ? 23.145 -1.304 26.805 1.00 23.32 129 ILE B N 1
ATOM 1568 C CA . ILE B 1 92 ? 23.326 -1.821 28.169 1.00 23.90 129 ILE B CA 1
ATOM 1569 C C . ILE B 1 92 ? 24.852 -1.992 28.402 1.00 23.25 129 ILE B C 1
ATOM 1570 O O . ILE B 1 92 ? 25.634 -2.110 27.420 1.00 23.28 129 ILE B O 1
ATOM 1575 N N . ASP B 1 93 ? 25.260 -2.077 29.671 1.00 22.66 130 ASP B N 1
ATOM 1576 C CA . ASP B 1 93 ? 26.662 -2.327 30.018 1.00 23.74 130 ASP B CA 1
ATOM 1577 C C . ASP B 1 93 ? 27.160 -3.635 29.401 1.00 22.15 130 ASP B C 1
ATOM 1578 O O . ASP B 1 93 ? 26.520 -4.688 29.531 1.00 21.31 130 ASP B O 1
ATOM 1583 N N . GLU B 1 94 ? 28.327 -3.566 28.754 1.00 21.40 131 GLU B N 1
ATOM 1584 C CA . GLU B 1 94 ? 28.966 -4.763 28.216 1.00 21.49 131 GLU B CA 1
ATOM 1585 C C . GLU B 1 94 ? 29.285 -5.700 29.365 1.00 21.57 131 GLU B C 1
ATOM 1586 O O . GLU B 1 94 ? 29.279 -6.915 29.183 1.00 21.36 131 GLU B O 1
ATOM 1592 N N . LYS B 1 95 ? 29.528 -5.151 30.558 1.00 21.92 132 LYS B N 1
ATOM 1593 C CA . LYS B 1 95 ? 29.804 -5.978 31.731 1.00 23.00 132 LYS B CA 1
ATOM 1594 C C . LYS B 1 95 ? 28.722 -7.053 31.926 1.00 22.34 132 LYS B C 1
ATOM 1595 O O . LYS B 1 95 ? 29.017 -8.149 32.354 1.00 22.29 132 LYS B O 1
ATOM 1609 N N . PHE B 1 97 ? 26.977 -8.764 29.631 1.00 20.16 134 PHE B N 1
ATOM 1610 C CA . PHE B 1 97 ? 27.268 -9.855 28.737 1.00 20.76 134 PHE B CA 1
ATOM 1611 C C . PHE B 1 97 ? 28.537 -10.662 29.136 1.00 21.20 134 PHE B C 1
ATOM 1612 O O . PHE B 1 97 ? 28.553 -11.887 29.039 1.00 20.23 134 PHE B O 1
ATOM 1620 N N . GLU B 1 98 ? 29.538 -9.956 29.671 1.00 21.19 135 GLU B N 1
ATOM 1621 C CA . GLU B 1 98 ? 30.747 -10.553 30.155 1.00 22.65 135 GLU B CA 1
ATOM 1622 C C . GLU B 1 98 ? 30.457 -11.436 31.350 1.00 23.80 135 GLU B C 1
ATOM 1623 O O . GLU B 1 98 ? 30.983 -12.525 31.425 1.00 24.07 135 GLU B O 1
ATOM 1629 N N . GLU B 1 99 ? 29.620 -10.992 32.274 1.00 24.51 136 GLU B N 1
ATOM 1630 C CA . GLU B 1 99 ? 29.277 -11.851 33.402 1.00 25.87 136 GLU B CA 1
ATOM 1631 C C . GLU B 1 99 ? 28.404 -13.058 33.025 1.00 26.77 136 GLU B C 1
ATOM 1632 O O . GLU B 1 99 ? 28.501 -14.096 33.650 1.00 26.68 136 GLU B O 1
ATOM 1638 N N . GLU B 1 100 ? 27.585 -12.931 31.990 1.00 28.66 137 GLU B N 1
ATOM 1639 C CA . GLU B 1 100 ? 26.726 -14.035 31.556 1.00 30.00 137 GLU B CA 1
ATOM 1640 C C . GLU B 1 100 ? 27.539 -15.176 30.996 1.00 30.55 137 GLU B C 1
ATOM 1641 O O . GLU B 1 100 ? 27.195 -16.332 31.171 1.00 29.52 137 GLU B O 1
ATOM 1647 N N . ILE B 1 101 ? 28.604 -14.816 30.306 1.00 31.04 138 ILE B N 1
ATOM 1648 C CA . ILE B 1 101 ? 29.442 -15.753 29.564 1.00 32.52 138 ILE B CA 1
ATOM 1649 C C . ILE B 1 101 ? 30.263 -16.674 30.491 1.00 33.30 138 ILE B C 1
ATOM 1650 O O . ILE B 1 101 ? 30.718 -17.730 30.082 1.00 32.82 138 ILE B O 1
ATOM 1655 N N . LEU B 1 102 ? 30.472 -16.238 31.730 1.00 35.04 139 LEU B N 1
ATOM 1656 C CA . LEU B 1 102 ? 31.118 -17.054 32.754 1.00 36.76 139 LEU B CA 1
ATOM 1657 C C . LEU B 1 102 ? 30.071 -17.922 33.463 1.00 37.84 139 LEU B C 1
ATOM 1658 O O . LEU B 1 102 ? 29.005 -17.396 33.852 1.00 39.77 139 LEU B O 1
#

Sequence (188 aa):
YTQRDNQKTLAVYFEEINRDVEYLSGRLSEKELKDKYRYYGRGYVRITDKDGQVITYEDGSVQDKTVFLTNEGANKLGWKLEFLIDEKFEEEILYTQRDNQKTLAVYFEEEINRDVEEYLSGRLSEKELKDKYRYYGRGYVRITDKDGQVITYEDGSVQDKKTVFLTNEGANKLGWKLEFLIDEKFEEEIL